Protein AF-A0A368SV64-F1 (afdb_monomer_lite)

InterPro domains:
  IPR000010 Cystatin domain [PF16845] (141-220)
  IPR027214 Cystatin [PTHR47116] (12-221)
  IPR046350 Cystatin superfamily [SSF54403] (136-222)

Secondary structure (DSSP, 8-state):
----------------------------PPPPPPP-PPPPPPPPPP--PPPPPPPPPP-PPPPPPPPPPP-PPPPPPPPPPP-PPPPPPPPPPP-PPPPPPPPPPPPPPPPPPPPPPP-PPPPPPPPPPPPPPP-S-EE-S-TT-HHHHHHHHHHHHHHHHHHT-TT-EEEEEEEEEEEEETTEEEEEEEEEEESSSSSEEEEEEEE-TTSS-EEEEEEEE--

pLDDT: mean 75.55, std 19.74, range [29.84, 98.38]

Structure (mmCIF, N/CA/C/O backbone):
data_AF-A0A368SV64-F1
#
_entry.id   AF-A0A368SV64-F1
#
loop_
_atom_site.group_PDB
_atom_site.id
_atom_site.type_symbol
_atom_site.label_atom_id
_atom_site.label_alt_id
_atom_site.label_comp_id
_atom_site.label_asym_id
_atom_site.label_entity_id
_atom_site.label_seq_id
_atom_site.pdbx_PDB_ins_code
_atom_site.Cartn_x
_atom_site.Cartn_y
_atom_site.Cartn_z
_atom_site.occupancy
_atom_site.B_iso_or_equiv
_atom_site.auth_seq_id
_atom_site.auth_comp_id
_atom_site.auth_asym_id
_atom_site.auth_atom_id
_atom_site.pdbx_PDB_model_num
ATOM 1 N N . MET A 1 1 ? -4.664 26.113 8.469 1.00 38.34 1 MET A N 1
ATOM 2 C CA . MET A 1 1 ? -3.963 25.141 9.339 1.00 38.34 1 MET A CA 1
ATOM 3 C C . MET A 1 1 ? -3.151 24.211 8.456 1.00 38.34 1 MET A C 1
ATOM 5 O O . MET A 1 1 ? -3.726 23.392 7.750 1.00 38.34 1 MET A O 1
ATOM 9 N N . ALA A 1 2 ? -1.835 24.414 8.408 1.00 34.41 2 ALA A N 1
ATOM 10 C CA . ALA A 1 2 ? -0.929 23.615 7.592 1.00 34.41 2 ALA A CA 1
ATOM 11 C C . ALA A 1 2 ? -0.715 22.245 8.254 1.00 34.41 2 ALA A C 1
ATOM 13 O O . ALA A 1 2 ? -0.318 22.171 9.416 1.00 34.41 2 ALA A O 1
ATOM 14 N N . ARG A 1 3 ? -1.016 21.159 7.536 1.00 35.34 3 ARG A N 1
ATOM 15 C CA . ARG A 1 3 ? -0.756 19.791 8.001 1.00 35.34 3 ARG A CA 1
ATOM 16 C C . ARG A 1 3 ? 0.704 19.474 7.699 1.00 35.34 3 ARG A C 1
ATOM 18 O O . ARG A 1 3 ? 1.070 19.313 6.537 1.00 35.34 3 ARG A O 1
ATOM 25 N N . ALA A 1 4 ? 1.527 19.416 8.742 1.00 30.09 4 ALA A N 1
ATOM 26 C CA . ALA A 1 4 ? 2.903 18.954 8.648 1.00 30.09 4 ALA A CA 1
ATOM 27 C C . ALA A 1 4 ? 2.910 17.521 8.090 1.00 30.09 4 ALA A C 1
ATOM 29 O O . ALA A 1 4 ? 2.432 16.587 8.732 1.00 30.09 4 ALA A O 1
ATOM 30 N N . SER A 1 5 ? 3.399 17.366 6.861 1.00 36.56 5 SER A N 1
ATOM 31 C CA . SER A 1 5 ? 3.684 16.060 6.273 1.00 36.56 5 SER A CA 1
ATOM 32 C C . SER A 1 5 ? 5.071 15.654 6.747 1.00 36.56 5 SER A C 1
ATOM 34 O O . SER A 1 5 ? 6.071 16.203 6.294 1.00 36.56 5 SER A O 1
ATOM 36 N N . VAL A 1 6 ? 5.126 14.740 7.712 1.00 31.77 6 VAL A N 1
ATOM 37 C CA . VAL A 1 6 ? 6.385 14.159 8.178 1.00 31.77 6 VAL A CA 1
ATOM 38 C C . VAL A 1 6 ? 6.841 13.148 7.127 1.00 31.77 6 VAL A C 1
ATOM 40 O O . VAL A 1 6 ? 6.258 12.076 6.985 1.00 31.77 6 VAL A O 1
ATOM 43 N N . LEU A 1 7 ? 7.867 13.519 6.363 1.00 31.05 7 LEU A N 1
ATOM 44 C CA . LEU A 1 7 ? 8.628 12.619 5.499 1.00 31.05 7 LEU A CA 1
ATOM 45 C C . LEU A 1 7 ? 9.509 11.742 6.397 1.00 31.05 7 LEU A C 1
ATOM 47 O O . LEU A 1 7 ? 10.593 12.147 6.809 1.00 31.05 7 LEU A O 1
ATOM 51 N N . VAL A 1 8 ? 9.024 10.550 6.747 1.00 34.47 8 VAL A N 1
ATOM 52 C CA . VAL A 1 8 ? 9.855 9.521 7.384 1.00 34.47 8 VAL A CA 1
ATOM 53 C C . VAL A 1 8 ? 10.514 8.717 6.270 1.00 34.47 8 VAL A C 1
ATOM 55 O O . VAL A 1 8 ? 9.905 7.816 5.702 1.00 34.47 8 VAL A O 1
ATOM 58 N N . VAL A 1 9 ? 11.754 9.068 5.936 1.00 34.50 9 VAL A N 1
ATOM 59 C CA . VAL A 1 9 ? 12.616 8.262 5.066 1.00 34.50 9 VAL A CA 1
ATOM 60 C C . VAL A 1 9 ? 13.441 7.364 5.984 1.00 34.50 9 VAL A C 1
ATOM 62 O O . VAL A 1 9 ? 14.314 7.853 6.696 1.00 34.50 9 VAL A O 1
ATOM 65 N N . LEU A 1 10 ? 13.140 6.065 6.022 1.00 29.84 10 LEU A N 1
ATOM 66 C CA . LEU A 1 10 ? 13.923 5.086 6.780 1.00 29.84 10 LEU A CA 1
ATOM 67 C C . LEU A 1 10 ? 14.446 4.017 5.811 1.00 29.84 10 LEU A C 1
ATOM 69 O O . LEU A 1 10 ? 13.617 3.400 5.144 1.00 29.84 10 LEU A O 1
ATOM 73 N N . PRO A 1 11 ? 15.768 3.774 5.715 1.00 37.09 11 PRO A N 1
ATOM 74 C CA . PRO A 1 11 ? 16.313 2.767 4.817 1.00 37.09 11 PRO A CA 1
ATOM 75 C C . PRO A 1 11 ? 16.105 1.377 5.427 1.00 37.09 11 PRO A C 1
ATOM 77 O O . PRO A 1 11 ? 16.535 1.116 6.549 1.00 37.09 11 PRO A O 1
ATOM 80 N N . LEU A 1 12 ? 15.453 0.472 4.697 1.00 37.59 12 LEU A N 1
ATOM 81 C CA . LEU A 1 12 ? 15.351 -0.938 5.068 1.00 37.59 12 LEU A CA 1
ATOM 82 C C . LEU A 1 12 ? 15.987 -1.773 3.963 1.00 37.59 12 LEU A C 1
ATOM 84 O O . LEU A 1 12 ? 15.450 -1.923 2.869 1.00 37.59 12 LEU A O 1
ATOM 88 N N . VAL A 1 13 ? 17.166 -2.283 4.290 1.00 43.47 13 VAL A N 1
ATOM 89 C CA . VAL A 1 13 ? 17.929 -3.248 3.511 1.00 43.47 13 VAL A CA 1
ATOM 90 C C . VAL A 1 13 ? 17.327 -4.624 3.787 1.00 43.47 13 VAL A C 1
ATOM 92 O O . VAL A 1 13 ? 17.355 -5.063 4.935 1.00 43.47 13 VAL A O 1
ATOM 95 N N . LEU A 1 14 ? 16.803 -5.315 2.770 1.00 32.97 14 LEU A N 1
ATOM 96 C CA . LEU A 1 14 ? 16.753 -6.779 2.797 1.00 32.97 14 LEU A CA 1
ATOM 97 C C . LEU A 1 14 ? 16.699 -7.360 1.381 1.00 32.97 14 LEU A C 1
ATOM 99 O O . LEU A 1 14 ? 15.717 -7.218 0.657 1.00 32.97 14 LEU A O 1
ATOM 103 N N . ALA A 1 15 ? 17.796 -8.012 1.010 1.00 43.34 15 ALA A N 1
ATOM 104 C CA . ALA A 1 15 ? 17.928 -8.836 -0.175 1.00 43.34 15 ALA A CA 1
ATOM 105 C C . ALA A 1 15 ? 17.483 -10.266 0.147 1.00 43.34 15 ALA A C 1
ATOM 107 O O . ALA A 1 15 ? 18.012 -10.854 1.088 1.00 43.34 15 ALA A O 1
ATOM 108 N N . THR A 1 16 ? 16.599 -10.857 -0.659 1.00 40.06 16 THR A N 1
ATOM 109 C CA . THR A 1 16 ? 16.668 -12.291 -0.996 1.00 40.06 16 THR A CA 1
ATOM 110 C C . THR A 1 16 ? 15.910 -12.554 -2.301 1.00 40.06 16 THR A C 1
ATOM 112 O O . THR A 1 16 ? 14.715 -12.291 -2.399 1.00 40.06 16 THR A O 1
ATOM 115 N N . LEU A 1 17 ? 16.637 -13.045 -3.311 1.00 44.84 17 LEU A N 1
ATOM 116 C CA . LEU A 1 17 ? 16.104 -13.625 -4.545 1.00 44.84 17 LEU A CA 1
ATOM 117 C C . LEU A 1 17 ? 15.272 -14.875 -4.232 1.00 44.84 17 LEU A C 1
ATOM 119 O O . LEU A 1 17 ? 15.743 -15.717 -3.476 1.00 44.84 17 LEU A O 1
ATOM 123 N N . LEU A 1 18 ? 14.166 -15.074 -4.954 1.00 37.31 18 LEU A N 1
ATOM 124 C CA . LEU A 1 18 ? 13.775 -16.395 -5.459 1.00 37.31 18 LEU A CA 1
ATOM 125 C C . LEU A 1 18 ? 13.022 -16.237 -6.784 1.00 37.31 18 LEU A C 1
ATOM 127 O O . LEU A 1 18 ? 11.936 -15.667 -6.851 1.00 37.31 18 LEU A O 1
ATOM 131 N N . ALA A 1 19 ? 13.651 -16.739 -7.844 1.00 41.62 19 ALA A N 1
ATOM 132 C CA . ALA A 1 19 ? 13.041 -16.959 -9.140 1.00 41.62 19 ALA A CA 1
ATOM 133 C C . ALA A 1 19 ? 12.253 -18.273 -9.105 1.00 41.62 19 ALA A C 1
ATOM 135 O O . ALA A 1 19 ? 12.776 -19.304 -8.680 1.00 41.62 19 ALA A O 1
ATOM 136 N N . THR A 1 20 ? 11.025 -18.276 -9.616 1.00 40.62 20 THR A N 1
ATOM 137 C CA . THR A 1 20 ? 10.424 -19.496 -10.166 1.00 40.62 20 THR A CA 1
ATOM 138 C C . THR A 1 20 ? 9.541 -19.100 -11.338 1.00 40.62 20 THR A C 1
ATOM 140 O O . THR A 1 20 ? 8.453 -18.555 -11.173 1.00 40.62 20 THR A O 1
ATOM 143 N N . ALA A 1 21 ? 10.071 -19.317 -12.539 1.00 47.00 21 ALA A N 1
ATOM 144 C CA . ALA A 1 21 ? 9.310 -19.266 -13.771 1.00 47.00 21 ALA A CA 1
ATOM 145 C C . ALA A 1 21 ? 8.341 -20.452 -13.791 1.00 47.00 21 ALA A C 1
ATOM 147 O O . ALA A 1 21 ? 8.774 -21.585 -13.611 1.00 47.00 21 ALA A O 1
ATOM 148 N N . ASN A 1 22 ? 7.060 -20.199 -14.047 1.00 47.44 22 ASN A N 1
ATOM 149 C CA . ASN A 1 22 ? 6.131 -21.222 -14.511 1.00 47.44 22 ASN A CA 1
ATOM 150 C C . ASN A 1 22 ? 5.323 -20.621 -15.659 1.00 47.44 22 ASN A C 1
ATOM 152 O O . ASN A 1 22 ? 4.400 -19.838 -15.456 1.00 47.44 22 ASN A O 1
ATOM 156 N N . ALA A 1 23 ? 5.741 -20.957 -16.874 1.00 48.25 23 ALA A N 1
ATOM 157 C CA . ALA A 1 23 ? 4.945 -20.793 -18.074 1.00 48.25 23 ALA A CA 1
ATOM 158 C C . ALA A 1 23 ? 4.035 -22.015 -18.193 1.00 48.25 23 ALA A C 1
ATOM 160 O O . ALA A 1 23 ? 4.558 -23.122 -18.277 1.00 48.25 23 ALA A O 1
ATOM 161 N N . GLN A 1 24 ? 2.718 -21.818 -18.241 1.00 39.38 24 GLN A N 1
ATOM 162 C CA . GLN A 1 24 ? 1.791 -22.776 -18.849 1.00 39.38 24 GLN A CA 1
ATOM 163 C C . GLN A 1 24 ? 0.669 -22.003 -19.547 1.00 39.38 24 GLN A C 1
ATOM 165 O O . GLN A 1 24 ? -0.367 -21.684 -18.970 1.00 39.38 24 GLN A O 1
ATOM 170 N N . ASP A 1 25 ? 0.937 -21.682 -20.810 1.00 42.56 25 ASP A N 1
ATOM 171 C CA . ASP A 1 25 ? -0.078 -21.582 -21.852 1.00 42.56 25 ASP A CA 1
ATOM 172 C C . ASP A 1 25 ? -0.581 -23.002 -22.120 1.00 42.56 25 ASP A C 1
ATOM 174 O O . ASP A 1 25 ? 0.241 -23.837 -22.472 1.00 42.56 25 ASP A O 1
ATOM 178 N N . TYR A 1 26 ? -1.869 -23.280 -21.895 1.00 40.34 26 TYR A N 1
ATOM 179 C CA . TYR A 1 26 ? -2.640 -24.246 -22.686 1.00 40.34 26 TYR A CA 1
ATOM 180 C C . TYR A 1 26 ? -4.129 -23.901 -22.593 1.00 40.34 26 TYR A C 1
ATOM 182 O O . TYR A 1 26 ? -4.826 -24.200 -21.624 1.00 40.34 26 TYR A O 1
ATOM 190 N N . THR A 1 27 ? -4.601 -23.264 -23.658 1.00 49.59 27 THR A N 1
ATOM 191 C CA . THR A 1 27 ? -6.002 -23.218 -24.079 1.00 49.59 27 THR A CA 1
ATOM 192 C C . THR A 1 27 ? -6.414 -24.596 -24.602 1.00 49.59 27 THR A C 1
ATOM 194 O O . THR A 1 27 ? -5.778 -25.089 -25.529 1.00 49.59 27 THR A O 1
ATOM 197 N N . ALA A 1 28 ? -7.501 -25.193 -24.099 1.00 38.03 28 ALA A N 1
ATOM 198 C CA . ALA A 1 28 ? -8.281 -26.175 -24.864 1.00 38.03 28 ALA A CA 1
ATOM 199 C C . ALA A 1 28 ? -9.705 -26.347 -24.308 1.00 38.03 28 ALA A C 1
ATOM 201 O O . ALA A 1 28 ? -9.928 -26.415 -23.102 1.00 38.03 28 ALA A O 1
ATOM 202 N N . ALA A 1 29 ? -10.656 -26.398 -25.238 1.00 42.81 29 ALA A N 1
ATOM 203 C CA . ALA A 1 29 ? -12.097 -26.441 -25.047 1.00 42.81 29 ALA A CA 1
ATOM 204 C C . ALA A 1 29 ? -12.610 -27.699 -24.319 1.00 42.81 29 ALA A C 1
ATOM 206 O O . ALA A 1 29 ? -12.075 -28.796 -24.471 1.00 42.81 29 ALA A O 1
ATOM 207 N N . ALA A 1 30 ? -13.710 -27.531 -23.583 1.00 43.53 30 ALA A N 1
ATOM 208 C CA . ALA A 1 30 ? -14.459 -28.608 -22.946 1.00 43.53 30 ALA A CA 1
ATOM 209 C C . ALA A 1 30 ? -15.156 -29.519 -23.984 1.00 43.53 30 ALA A C 1
ATOM 211 O O . ALA A 1 30 ? -15.875 -28.998 -24.842 1.00 43.53 30 ALA A O 1
ATOM 212 N N . PRO A 1 31 ? -15.027 -30.857 -23.900 1.00 50.25 31 PRO A N 1
ATOM 213 C CA . PRO A 1 31 ? -15.914 -31.775 -24.602 1.00 50.25 31 PRO A CA 1
ATOM 214 C C . PRO A 1 31 ? -17.178 -32.067 -23.774 1.00 50.25 31 PRO A C 1
ATOM 216 O O . PRO A 1 31 ? -17.136 -32.194 -22.550 1.00 50.25 31 PRO A O 1
ATOM 219 N N . SER A 1 32 ? -18.316 -32.164 -24.462 1.00 54.25 32 SER A N 1
ATOM 220 C CA . SER A 1 32 ? -19.627 -32.534 -23.914 1.00 54.25 32 SER A CA 1
ATOM 221 C C . SER A 1 32 ? -19.625 -33.924 -23.244 1.00 54.25 32 SER A C 1
ATOM 223 O O . SER A 1 32 ? -18.880 -34.801 -23.686 1.00 54.25 32 SER A O 1
ATOM 225 N N . PRO A 1 33 ? -20.471 -34.177 -22.225 1.00 57.66 33 PRO A N 1
ATOM 226 C CA . PRO A 1 33 ? -20.559 -35.492 -21.590 1.00 57.66 33 PRO A CA 1
ATOM 227 C C . PRO A 1 33 ? -21.263 -36.530 -22.490 1.00 57.66 33 PRO A C 1
ATOM 229 O O . PRO A 1 33 ? -22.325 -36.266 -23.053 1.00 57.66 33 PRO A O 1
ATOM 232 N N . LEU A 1 34 ? -20.651 -37.714 -22.609 1.00 58.03 34 LEU A N 1
ATOM 233 C CA . LEU A 1 34 ? -21.207 -38.937 -23.214 1.00 58.03 34 LEU A CA 1
ATOM 234 C C . LEU A 1 34 ? -22.249 -39.596 -22.277 1.00 58.03 34 LEU A C 1
ATOM 236 O O . LEU A 1 34 ? -22.149 -39.419 -21.062 1.00 58.03 34 LEU A O 1
ATOM 240 N N . PRO A 1 35 ? -23.229 -40.356 -22.809 1.00 55.44 35 PRO A N 1
ATOM 241 C CA . PRO A 1 35 ? -24.330 -40.918 -22.025 1.00 55.44 35 PRO A CA 1
ATOM 242 C C . PRO A 1 35 ? -23.910 -42.100 -21.133 1.00 55.44 35 PRO A C 1
ATOM 244 O O . PRO A 1 35 ? -22.982 -42.842 -21.460 1.00 55.44 35 PRO A O 1
ATOM 247 N N . ASP A 1 36 ? -24.638 -42.250 -20.020 1.00 56.12 36 ASP A N 1
ATOM 248 C CA . ASP A 1 36 ? -24.478 -43.234 -18.944 1.00 56.12 36 ASP A CA 1
ATOM 249 C C . ASP A 1 36 ? -24.153 -44.661 -19.413 1.00 56.12 36 ASP A C 1
ATOM 251 O O . ASP A 1 36 ? -24.922 -45.308 -20.127 1.00 56.12 36 ASP A O 1
ATOM 255 N N . SER A 1 37 ? -23.025 -45.174 -18.919 1.00 55.91 37 SER A N 1
ATOM 256 C CA . SER A 1 37 ? -22.652 -46.586 -18.999 1.00 55.91 37 SER A CA 1
ATOM 257 C C . SER A 1 37 ? -23.157 -47.300 -17.735 1.00 55.91 37 SER A C 1
ATOM 259 O O . SER A 1 37 ? -22.906 -46.803 -16.633 1.00 55.91 37 SER A O 1
ATOM 261 N N . PRO A 1 38 ? -23.866 -48.441 -17.830 1.00 65.69 38 PRO A N 1
ATOM 262 C CA . PRO A 1 38 ? -24.404 -49.124 -16.656 1.00 65.69 38 PRO A CA 1
ATOM 263 C C . PRO A 1 38 ? -23.286 -49.656 -15.747 1.00 65.69 38 PRO A C 1
ATOM 265 O O . PRO A 1 38 ? -22.281 -50.195 -16.215 1.00 65.69 38 PRO A O 1
ATOM 268 N N . SER A 1 39 ? -23.471 -49.508 -14.432 1.00 59.88 39 SER A N 1
ATOM 269 C CA . SER A 1 39 ? -22.498 -49.932 -13.421 1.00 59.88 39 SER A CA 1
ATOM 270 C C . SER A 1 39 ? -22.232 -51.446 -13.468 1.00 59.88 39 SER A C 1
ATOM 272 O O . SER A 1 39 ? -23.179 -52.225 -13.617 1.00 59.88 39 SER A O 1
ATOM 274 N N . PRO A 1 40 ? -20.972 -51.891 -13.304 1.00 67.06 40 PRO A N 1
ATOM 275 C CA . PRO A 1 40 ? -20.650 -53.313 -13.233 1.00 67.06 40 PRO A CA 1
ATOM 276 C C . PRO A 1 40 ? -21.217 -53.953 -11.950 1.00 67.06 40 PRO A C 1
ATOM 278 O O . PRO A 1 40 ? -21.383 -53.262 -10.940 1.00 67.06 40 PRO A O 1
ATOM 281 N N . PRO A 1 41 ? -21.505 -55.268 -11.960 1.00 71.19 41 PRO A N 1
ATOM 282 C CA . PRO A 1 41 ? -21.988 -55.970 -10.776 1.00 71.19 41 PRO A CA 1
ATOM 283 C C . PRO A 1 41 ? -20.930 -55.981 -9.657 1.00 71.19 41 PRO A C 1
ATOM 285 O O . PRO A 1 41 ? -19.728 -55.951 -9.943 1.00 71.19 41 PRO A O 1
ATOM 288 N N . PRO A 1 42 ? -21.353 -56.041 -8.380 1.00 68.12 42 PRO A N 1
ATOM 289 C CA . PRO A 1 42 ? -20.428 -56.074 -7.256 1.00 68.12 42 PRO A CA 1
ATOM 290 C C . PRO A 1 42 ? -19.584 -57.362 -7.264 1.00 68.12 42 PRO A C 1
ATOM 292 O O . PRO A 1 42 ? -20.075 -58.421 -7.669 1.00 68.12 42 PRO A O 1
ATOM 295 N N . PRO A 1 43 ? -18.320 -57.295 -6.807 1.00 64.62 43 PRO A N 1
ATOM 296 C CA . PRO A 1 43 ? -17.456 -58.465 -6.720 1.00 64.62 43 PRO A CA 1
ATOM 297 C C . PRO A 1 43 ? -17.967 -59.470 -5.669 1.00 64.62 43 PRO A C 1
ATOM 299 O O . PRO A 1 43 ? -18.646 -59.076 -4.716 1.00 64.62 43 PRO A O 1
ATOM 302 N N . PRO A 1 44 ? -17.634 -60.768 -5.810 1.00 68.31 44 PRO A N 1
ATOM 303 C CA . PRO A 1 44 ? -18.021 -61.788 -4.840 1.00 68.31 44 PRO A CA 1
ATOM 304 C C . PRO A 1 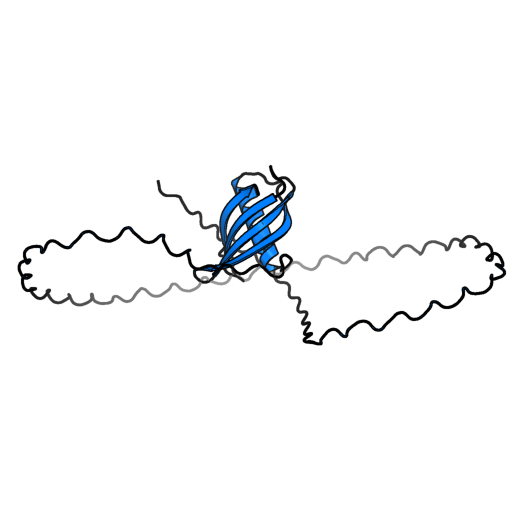44 ? -17.361 -61.543 -3.468 1.00 68.31 44 PRO A C 1
ATOM 306 O O . PRO A 1 44 ? -16.259 -60.982 -3.411 1.00 68.31 44 PRO A O 1
ATOM 309 N N . PRO A 1 45 ? -18.002 -61.973 -2.362 1.00 62.41 45 PRO A N 1
ATOM 310 C CA . PRO A 1 45 ? -17.471 -61.787 -1.017 1.00 62.41 45 PRO A CA 1
ATOM 311 C C . PRO A 1 45 ? -16.125 -62.502 -0.863 1.00 62.41 45 PRO A C 1
ATOM 313 O O . PRO A 1 45 ? -16.003 -63.694 -1.142 1.00 62.41 45 PRO A O 1
ATOM 316 N N . GLN A 1 46 ? -15.111 -61.749 -0.439 1.00 53.56 46 GLN A N 1
ATOM 317 C CA . GLN A 1 46 ? -13.782 -62.271 -0.134 1.00 53.56 46 GLN A CA 1
ATOM 318 C C . GLN A 1 46 ? -13.807 -62.934 1.248 1.00 53.56 46 GLN A C 1
ATOM 320 O O . GLN A 1 46 ? -14.320 -62.356 2.207 1.00 53.56 46 GLN A O 1
ATOM 325 N N . ASP A 1 47 ? -13.245 -64.136 1.342 1.00 53.78 47 ASP A N 1
ATOM 326 C CA . ASP A 1 47 ? -13.026 -64.849 2.599 1.00 53.78 47 ASP A CA 1
ATOM 327 C C . ASP A 1 47 ? -11.893 -64.141 3.366 1.00 53.78 47 ASP A C 1
ATOM 329 O O . ASP A 1 47 ? -10.714 -64.219 3.007 1.00 53.78 47 ASP A O 1
ATOM 333 N N . TYR A 1 48 ? -12.262 -63.325 4.356 1.00 49.09 48 TYR A N 1
ATOM 334 C CA . TYR A 1 48 ? -11.315 -62.538 5.140 1.00 49.09 48 TYR A CA 1
ATOM 335 C C . TYR A 1 48 ? -10.576 -63.438 6.134 1.00 49.09 48 TYR A C 1
ATOM 337 O O . TYR A 1 48 ? -11.068 -63.723 7.225 1.00 49.09 48 TYR A O 1
ATOM 345 N N . SER A 1 49 ? -9.341 -63.814 5.800 1.00 50.19 49 SER A N 1
ATOM 346 C CA . SER A 1 49 ? -8.384 -64.275 6.809 1.00 50.19 49 SER A CA 1
ATOM 347 C C . SER A 1 49 ? -7.948 -63.088 7.686 1.00 50.19 49 SER A C 1
ATOM 349 O O . SER A 1 49 ? -7.620 -62.027 7.142 1.00 50.19 49 SER A O 1
ATOM 351 N N . PRO A 1 50 ? -7.928 -63.218 9.026 1.00 61.66 50 PRO A N 1
ATOM 352 C CA . PRO A 1 50 ? -7.461 -62.148 9.901 1.00 61.66 50 PRO A CA 1
ATOM 353 C C . PRO A 1 50 ? -5.963 -61.879 9.669 1.00 61.66 50 PRO A C 1
ATOM 355 O O . PRO A 1 50 ? -5.199 -62.822 9.440 1.00 61.66 50 PRO A O 1
ATOM 358 N N . PRO A 1 51 ? -5.512 -60.612 9.729 1.00 60.44 51 PRO A N 1
ATOM 359 C CA . PRO A 1 51 ? -4.100 -60.292 9.574 1.00 60.44 51 PRO A CA 1
ATOM 360 C C . PRO A 1 51 ? -3.279 -60.871 10.739 1.00 60.44 51 PRO A C 1
ATOM 362 O O . PRO A 1 51 ? -3.789 -60.971 11.860 1.00 60.44 51 PRO A O 1
ATOM 365 N N . PRO A 1 52 ? -2.000 -61.225 10.514 1.00 58.47 52 PRO A N 1
ATOM 366 C CA . PRO A 1 52 ? -1.122 -61.654 11.591 1.00 58.47 52 PRO A CA 1
ATOM 367 C C . PRO A 1 52 ? -0.963 -60.526 12.616 1.00 58.47 52 PRO A C 1
ATOM 369 O O . PRO A 1 52 ? -0.701 -59.373 12.270 1.00 58.47 52 PRO A O 1
ATOM 372 N N . THR A 1 53 ? -1.130 -60.873 13.888 1.00 57.94 53 THR A N 1
ATOM 373 C CA . THR A 1 53 ? -1.003 -59.969 15.030 1.00 57.94 53 THR A CA 1
ATOM 374 C C . THR A 1 53 ? 0.377 -59.309 15.025 1.00 57.94 53 THR A C 1
ATOM 376 O O . THR A 1 53 ? 1.399 -59.995 15.052 1.00 57.94 53 THR A O 1
ATOM 379 N N . SER A 1 54 ? 0.418 -57.975 14.985 1.00 55.94 54 SER A N 1
ATOM 380 C CA . SER A 1 54 ? 1.658 -57.199 15.028 1.00 55.94 54 SER A CA 1
ATOM 381 C C . SER A 1 54 ? 2.435 -57.505 16.310 1.00 55.94 54 SER A C 1
ATOM 383 O O . SER A 1 54 ? 1.945 -57.263 17.413 1.00 55.94 54 SER A O 1
ATOM 385 N N . GLN A 1 55 ? 3.649 -58.041 16.177 1.00 59.16 55 GLN A N 1
ATOM 386 C CA . GLN A 1 55 ? 4.577 -58.142 17.301 1.00 59.16 55 GLN A CA 1
ATOM 387 C C . GLN A 1 55 ? 4.986 -56.729 17.759 1.00 59.16 55 GLN A C 1
ATOM 389 O O . GLN A 1 55 ? 5.139 -55.840 16.914 1.00 59.16 55 GLN A O 1
ATOM 394 N N . PRO A 1 56 ? 5.165 -56.489 19.071 1.00 60.91 56 PRO A N 1
ATOM 395 C CA . PRO A 1 56 ? 5.648 -55.203 19.559 1.00 60.91 56 PRO A CA 1
ATOM 396 C C . PRO A 1 56 ? 7.069 -54.935 19.032 1.00 60.91 56 PRO A C 1
ATOM 398 O O . PRO A 1 56 ? 7.860 -55.875 18.907 1.00 60.91 56 PRO A O 1
ATOM 401 N N . PRO A 1 57 ? 7.422 -53.675 18.723 1.00 62.50 57 PRO A N 1
ATOM 402 C CA . PRO A 1 57 ? 8.758 -53.347 18.248 1.00 62.50 57 PRO A CA 1
ATOM 403 C C . PRO A 1 57 ? 9.791 -53.675 19.329 1.00 62.50 57 PRO A C 1
ATOM 405 O O . PR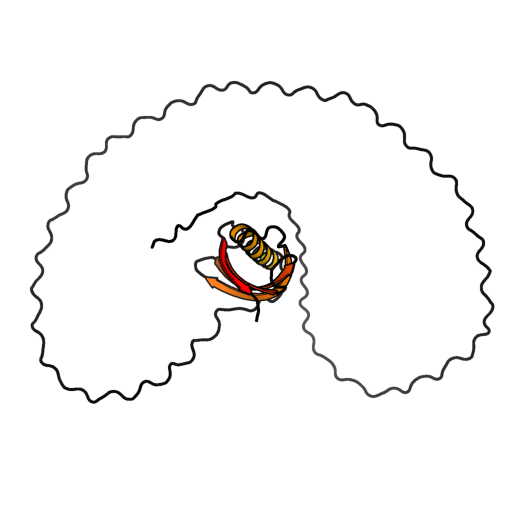O A 1 57 ? 9.660 -53.268 20.484 1.00 62.50 57 PRO A O 1
ATOM 408 N N . VAL A 1 58 ? 10.839 -54.398 18.941 1.00 64.69 58 VAL A N 1
ATOM 409 C CA . VAL A 1 58 ? 12.028 -54.576 19.775 1.00 64.69 58 VAL A CA 1
ATOM 410 C C . VAL A 1 58 ? 12.663 -53.207 20.027 1.00 64.69 58 VAL A C 1
ATOM 412 O O . VAL A 1 58 ? 12.995 -52.480 19.089 1.00 64.69 58 VAL A O 1
ATOM 415 N N . SER A 1 59 ? 12.802 -52.824 21.299 1.00 66.00 59 SER A N 1
ATOM 416 C CA . SER A 1 59 ? 13.469 -51.579 21.684 1.00 66.00 59 SER A CA 1
ATOM 417 C C . SER A 1 59 ? 14.914 -51.601 21.196 1.00 66.00 59 SER A C 1
ATOM 419 O O . SER A 1 59 ? 15.746 -52.347 21.709 1.00 66.00 59 SER A O 1
ATOM 421 N N . SER A 1 60 ? 15.213 -50.778 20.195 1.00 70.31 60 SER A N 1
ATOM 422 C CA . SER A 1 60 ? 16.592 -50.510 19.798 1.00 70.31 60 SER A CA 1
ATOM 423 C C . SER A 1 60 ? 17.277 -49.694 20.903 1.00 70.31 60 SER A C 1
ATOM 425 O O . SER A 1 60 ? 16.635 -48.803 21.469 1.00 70.31 60 SER A O 1
ATOM 427 N N . PRO A 1 61 ? 18.548 -49.973 21.240 1.00 79.38 61 PRO A N 1
ATOM 428 C CA . PRO A 1 61 ? 19.284 -49.148 22.188 1.00 79.38 61 PRO A CA 1
ATOM 429 C C . PRO A 1 61 ? 19.430 -47.714 21.645 1.00 79.38 61 PRO A C 1
ATOM 431 O O . PRO A 1 61 ? 19.499 -47.528 20.425 1.00 79.38 61 PRO A O 1
ATOM 434 N N . PRO A 1 62 ? 19.474 -46.694 22.520 1.00 78.50 62 PRO A N 1
ATOM 435 C CA . PRO A 1 62 ? 19.684 -45.318 22.089 1.00 78.50 62 PRO A CA 1
ATOM 436 C C . PRO A 1 62 ? 21.055 -45.168 21.405 1.00 78.50 62 PRO A C 1
ATOM 438 O O . PRO A 1 62 ? 22.006 -45.861 21.783 1.00 78.50 62 PRO A O 1
ATOM 441 N N . PRO A 1 63 ? 21.182 -44.272 20.410 1.00 79.12 63 PRO A N 1
ATOM 442 C CA . PRO A 1 63 ? 22.466 -43.998 19.779 1.00 79.12 63 PRO A CA 1
ATOM 443 C C . PRO A 1 63 ? 23.472 -43.442 20.804 1.00 79.12 63 PRO A C 1
ATOM 445 O O . PRO A 1 63 ? 23.065 -42.806 21.781 1.00 79.12 63 PRO A O 1
ATOM 448 N N . PRO A 1 64 ? 24.783 -43.657 20.592 1.00 80.88 64 PRO A N 1
ATOM 449 C CA . PRO A 1 64 ? 25.808 -43.077 21.449 1.00 80.88 64 PRO A CA 1
ATOM 450 C C . PRO A 1 64 ? 25.734 -41.546 21.425 1.00 80.88 64 PRO A C 1
ATOM 452 O O . PRO A 1 64 ? 25.456 -40.940 20.387 1.00 80.88 64 PRO A O 1
ATOM 455 N N . SER A 1 65 ? 26.004 -40.921 22.572 1.00 82.56 65 SER A N 1
ATOM 456 C CA . SER A 1 65 ? 26.083 -39.464 22.679 1.00 82.56 65 SER A CA 1
ATOM 457 C C . SER A 1 65 ? 27.165 -38.906 21.743 1.00 82.56 65 SER A C 1
ATOM 459 O O . SER A 1 65 ? 28.242 -39.504 21.646 1.00 82.56 65 SER A O 1
ATOM 461 N N . PRO A 1 66 ? 26.924 -37.762 21.076 1.00 80.19 66 PRO A N 1
ATOM 462 C CA . PRO A 1 66 ? 27.949 -37.113 20.268 1.00 80.19 66 PRO A CA 1
ATOM 463 C C . PRO A 1 66 ? 29.141 -36.681 21.141 1.00 80.19 66 PRO A C 1
ATOM 465 O O . PRO A 1 66 ? 28.956 -36.393 22.330 1.00 80.19 66 PRO A O 1
ATOM 468 N N . PRO A 1 67 ? 30.362 -36.622 20.576 1.00 79.88 67 PRO A N 1
ATOM 469 C CA . PRO A 1 67 ? 31.522 -36.114 21.297 1.00 79.88 67 PRO A CA 1
ATOM 470 C C . PRO A 1 67 ? 31.307 -34.645 21.703 1.00 79.88 67 PRO A C 1
ATOM 472 O O . PRO A 1 67 ? 30.577 -33.918 21.020 1.00 79.88 67 PRO A O 1
ATOM 475 N N . PRO A 1 68 ? 31.931 -34.185 22.804 1.00 80.56 68 PRO A N 1
ATOM 476 C CA . PRO A 1 68 ? 31.881 -32.778 23.176 1.00 80.56 68 PRO A CA 1
ATOM 477 C C . PRO A 1 68 ? 32.486 -31.918 22.055 1.00 80.56 68 PRO A C 1
ATOM 479 O O . PRO A 1 68 ? 33.434 -32.360 21.399 1.00 80.56 68 PRO A O 1
ATOM 482 N N . PRO A 1 69 ? 3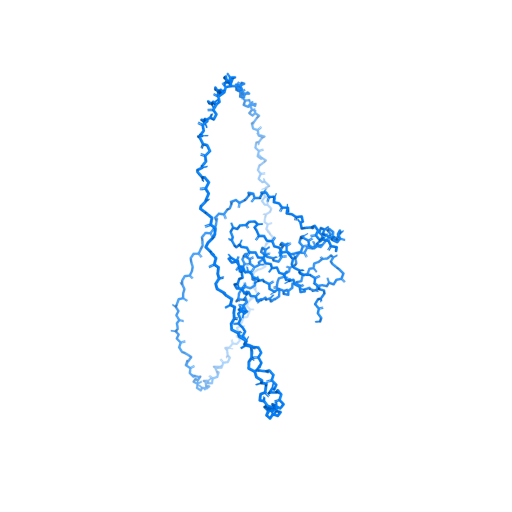1.965 -30.701 21.821 1.00 75.38 69 PRO A N 1
ATOM 483 C CA . PRO A 1 69 ? 32.535 -29.808 20.824 1.00 75.38 69 PRO A CA 1
ATOM 484 C C . PRO A 1 69 ? 33.997 -29.513 21.171 1.00 75.38 69 PRO A C 1
ATOM 486 O O . PRO A 1 69 ? 34.316 -29.165 22.311 1.00 75.38 69 PRO A O 1
ATOM 489 N N . GLU A 1 70 ? 34.885 -29.652 20.187 1.00 78.56 70 GLU A N 1
ATOM 490 C CA . GLU A 1 70 ? 36.268 -29.206 20.316 1.00 78.56 70 GLU A CA 1
ATOM 491 C C . GLU A 1 70 ? 36.281 -27.709 20.636 1.00 78.56 70 GLU A C 1
ATOM 493 O O . GLU A 1 70 ? 35.692 -26.890 19.926 1.00 78.56 70 GLU A O 1
ATOM 498 N N . SER A 1 71 ? 36.941 -27.345 21.735 1.00 77.38 71 SER A N 1
ATOM 499 C CA . SER A 1 71 ? 37.109 -25.951 22.126 1.00 77.38 71 SER A CA 1
ATOM 500 C C . SER A 1 71 ? 38.174 -25.313 21.239 1.00 77.38 71 SER A C 1
ATOM 502 O O . SER A 1 71 ? 39.357 -25.312 21.576 1.00 77.38 71 SER A O 1
ATOM 504 N N . TYR A 1 72 ? 37.758 -24.771 20.097 1.00 77.62 72 TYR A N 1
ATOM 505 C CA . TYR A 1 72 ? 38.637 -23.967 19.255 1.00 77.62 72 TYR A CA 1
ATOM 506 C C . TYR A 1 72 ? 39.044 -22.681 19.994 1.00 77.62 72 TYR A C 1
ATOM 508 O O . TYR A 1 72 ? 38.197 -22.049 20.635 1.00 77.62 72 TYR A O 1
ATOM 516 N N . PRO A 1 73 ? 40.322 -22.265 19.928 1.00 83.31 73 PRO A N 1
ATOM 517 C CA . PRO A 1 73 ? 40.725 -20.966 20.446 1.00 83.31 73 PRO A CA 1
ATOM 518 C C . PRO A 1 73 ? 39.999 -19.846 19.679 1.00 83.31 73 PRO A C 1
ATOM 520 O O . PRO A 1 73 ? 39.717 -20.004 18.486 1.00 83.31 73 PRO A O 1
ATOM 523 N N . PRO A 1 74 ? 39.699 -18.706 20.329 1.00 81.69 74 PRO A N 1
ATOM 524 C CA . PRO A 1 74 ? 39.127 -17.565 19.629 1.00 81.69 74 PRO A CA 1
ATOM 525 C C . PRO A 1 74 ? 40.089 -17.088 18.528 1.00 81.69 74 PRO A C 1
ATOM 527 O O . PRO A 1 74 ? 41.311 -17.145 18.714 1.00 81.69 74 PRO A O 1
ATOM 530 N N . PRO A 1 75 ? 39.570 -16.611 17.383 1.00 84.06 75 PRO A N 1
ATOM 531 C CA . PRO A 1 75 ? 40.413 -16.051 16.337 1.00 84.06 75 PRO A CA 1
ATOM 532 C C . PRO A 1 75 ? 41.192 -14.833 16.866 1.00 84.06 75 PRO A C 1
ATOM 534 O O . PRO A 1 75 ? 40.717 -14.145 17.776 1.00 84.06 75 PRO A O 1
ATOM 537 N N . PRO A 1 76 ? 42.376 -14.537 16.302 1.00 86.31 76 PRO A N 1
ATOM 538 C CA . PRO A 1 76 ? 43.129 -13.346 16.671 1.00 86.31 76 PRO A CA 1
ATOM 539 C C . PRO A 1 76 ? 42.315 -12.077 16.388 1.00 86.31 76 PRO A C 1
ATOM 541 O O . PRO A 1 76 ? 41.581 -11.999 15.399 1.00 86.31 76 PRO A O 1
ATOM 544 N N . SER A 1 77 ? 42.468 -11.068 17.247 1.00 87.62 77 SER A N 1
ATOM 545 C CA . SER A 1 77 ? 41.849 -9.755 17.047 1.00 87.62 77 SER A CA 1
ATOM 546 C C . SER A 1 77 ? 42.310 -9.122 15.725 1.00 87.62 77 SER A C 1
ATOM 548 O O . SER A 1 77 ? 43.490 -9.235 15.380 1.00 87.62 77 SER A O 1
ATOM 550 N N . PRO A 1 78 ? 41.422 -8.424 14.992 1.00 85.56 78 PRO A N 1
ATOM 551 C CA . PRO A 1 78 ? 41.816 -7.701 13.789 1.00 85.56 78 PRO A CA 1
ATOM 552 C C . PRO A 1 78 ? 42.814 -6.575 14.120 1.00 85.56 78 PRO A C 1
ATOM 554 O O . PRO A 1 78 ? 42.779 -6.030 15.230 1.00 85.56 78 PRO A O 1
ATOM 557 N N . PRO A 1 79 ? 43.693 -6.197 13.173 1.00 85.00 79 PRO A N 1
ATOM 558 C CA . PRO A 1 79 ? 44.595 -5.065 13.358 1.00 85.00 79 PRO A CA 1
ATOM 559 C C . PRO A 1 79 ? 43.805 -3.752 13.517 1.00 85.00 79 PRO A C 1
ATOM 561 O O . PRO A 1 79 ? 42.692 -3.637 12.993 1.00 85.00 79 PRO A O 1
ATOM 564 N N . PRO A 1 80 ? 44.363 -2.741 14.212 1.00 84.44 80 PRO A N 1
ATOM 565 C CA . PRO A 1 80 ? 43.730 -1.432 14.301 1.00 84.44 80 PRO A CA 1
ATOM 566 C C . PRO A 1 80 ? 43.596 -0.801 12.903 1.00 84.44 80 PRO A C 1
ATOM 568 O O . PRO A 1 80 ? 44.439 -1.049 12.034 1.00 84.44 80 PRO A O 1
ATOM 571 N N . PRO A 1 81 ? 42.560 0.024 12.666 1.00 80.62 81 PRO A N 1
ATOM 572 C CA . PRO A 1 81 ? 42.406 0.720 11.397 1.00 80.62 81 PRO A CA 1
ATOM 573 C C . PRO A 1 81 ? 43.619 1.617 11.129 1.00 80.62 81 PRO A C 1
ATOM 575 O O . PRO A 1 81 ? 44.124 2.289 12.030 1.00 80.62 81 PRO A O 1
ATOM 578 N N . ALA A 1 82 ? 44.075 1.637 9.877 1.00 80.44 82 ALA A N 1
ATOM 579 C CA . ALA A 1 82 ? 45.121 2.553 9.449 1.00 80.44 82 ALA A CA 1
ATOM 580 C C . ALA A 1 82 ? 44.627 4.003 9.588 1.00 80.44 82 ALA A C 1
ATOM 582 O O . ALA A 1 82 ? 43.570 4.363 9.066 1.00 80.44 82 ALA A O 1
ATOM 583 N N . SER A 1 83 ? 45.398 4.839 10.283 1.00 81.19 83 SER A N 1
ATOM 584 C CA . SER A 1 83 ? 45.150 6.279 10.345 1.00 81.19 83 SER A CA 1
ATOM 585 C C . SER A 1 83 ? 45.486 6.904 8.994 1.00 81.19 83 SER A C 1
ATOM 587 O O . SER A 1 83 ? 46.650 7.168 8.696 1.00 81.19 83 SER A O 1
ATOM 589 N N . TYR A 1 84 ? 44.472 7.125 8.162 1.00 80.25 84 TYR A N 1
ATOM 590 C CA . TYR A 1 84 ? 44.632 7.887 6.928 1.00 80.25 84 TYR A CA 1
ATOM 591 C C . TYR A 1 84 ? 44.700 9.391 7.239 1.00 80.25 84 TYR A C 1
ATOM 593 O O . TYR A 1 84 ? 43.947 9.870 8.092 1.00 80.25 84 TYR A O 1
ATOM 601 N N . PRO A 1 85 ? 45.574 10.156 6.561 1.00 85.19 85 PRO A N 1
ATOM 602 C CA . PRO A 1 85 ? 45.547 11.609 6.652 1.00 85.19 85 PRO A CA 1
ATOM 603 C C . PRO A 1 85 ? 44.218 12.157 6.098 1.00 85.19 85 PRO A C 1
ATOM 605 O O . PRO A 1 85 ? 43.634 11.548 5.194 1.00 85.19 85 PRO A O 1
ATOM 608 N N . PRO A 1 86 ? 43.728 13.302 6.607 1.00 82.50 86 PRO A N 1
ATOM 609 C CA . PRO A 1 86 ? 42.544 13.946 6.054 1.00 82.50 86 PRO A CA 1
ATOM 610 C C . PRO A 1 86 ? 42.782 14.348 4.587 1.00 82.50 86 PRO A C 1
ATOM 612 O O . PRO A 1 86 ? 43.912 14.689 4.220 1.00 82.50 86 PRO A O 1
ATOM 615 N N . PRO A 1 87 ? 41.739 14.327 3.737 1.00 85.12 87 PRO A N 1
ATOM 616 C CA . PRO A 1 87 ? 41.860 14.782 2.359 1.00 85.12 87 PRO A CA 1
ATOM 617 C C . PRO A 1 87 ? 42.221 16.278 2.303 1.00 85.12 87 PRO A C 1
ATOM 619 O O . PRO A 1 87 ? 41.878 17.030 3.221 1.00 85.12 87 PRO A O 1
ATOM 622 N N . PRO A 1 88 ? 42.889 16.734 1.228 1.00 86.56 88 PRO A N 1
ATOM 623 C CA . PRO A 1 88 ? 43.173 18.151 1.033 1.00 86.56 88 PRO A CA 1
ATOM 624 C C . PRO A 1 88 ? 41.878 18.966 0.910 1.00 86.56 88 PRO A C 1
ATOM 626 O O . PRO A 1 88 ? 40.874 18.491 0.374 1.00 86.56 88 PRO A O 1
ATOM 629 N N . SER A 1 89 ? 41.913 20.214 1.382 1.00 88.25 89 SER A N 1
ATOM 630 C CA . SER A 1 89 ? 40.800 21.157 1.239 1.00 88.25 89 SER A CA 1
ATOM 631 C C . SER A 1 89 ? 40.483 21.436 -0.239 1.00 88.25 89 SER A C 1
ATOM 633 O O . SER A 1 89 ? 41.410 21.528 -1.050 1.00 88.25 89 SER A O 1
ATOM 635 N N . PRO A 1 90 ? 39.201 21.618 -0.609 1.00 86.44 90 PRO A N 1
ATOM 636 C CA . PRO A 1 90 ? 38.830 21.990 -1.971 1.00 86.44 90 PRO A CA 1
ATOM 637 C C . PRO A 1 90 ? 39.343 23.398 -2.333 1.00 86.44 90 PRO A C 1
ATOM 639 O O . PRO A 1 90 ? 39.520 24.237 -1.443 1.00 86.44 90 PRO A O 1
ATOM 642 N N . PRO A 1 91 ? 39.563 23.687 -3.631 1.00 83.88 91 PRO A N 1
ATOM 643 C CA . PRO A 1 91 ? 39.937 25.023 -4.084 1.00 83.88 91 PRO A CA 1
ATOM 644 C C . PRO A 1 91 ? 38.802 26.037 -3.844 1.00 83.88 91 PRO A C 1
ATOM 646 O O . PRO A 1 91 ? 37.629 25.651 -3.804 1.00 83.88 91 PRO A O 1
ATOM 649 N N . PRO A 1 92 ? 39.118 27.339 -3.707 1.00 83.50 92 PRO A N 1
ATOM 650 C CA . PRO A 1 92 ? 38.099 28.374 -3.576 1.00 83.50 92 PRO A CA 1
ATOM 651 C C . PRO A 1 92 ? 37.237 28.469 -4.849 1.00 83.50 92 PRO A C 1
ATOM 653 O O . PRO A 1 92 ? 37.727 28.188 -5.948 1.00 83.50 92 PRO A O 1
ATOM 656 N N . PRO A 1 93 ? 35.962 28.883 -4.732 1.00 81.19 93 PRO A N 1
ATOM 657 C CA . PRO A 1 93 ? 35.101 29.082 -5.890 1.00 81.19 93 PRO A CA 1
ATOM 658 C C . PRO A 1 93 ? 35.667 30.168 -6.814 1.00 81.19 93 PRO A C 1
ATOM 660 O O . PRO A 1 93 ? 36.176 31.191 -6.356 1.00 81.19 93 PRO A O 1
ATOM 663 N N . ALA A 1 94 ? 35.552 29.950 -8.125 1.00 79.50 94 ALA A N 1
ATOM 664 C CA . ALA A 1 94 ? 35.911 30.951 -9.120 1.00 79.50 94 ALA A CA 1
ATOM 665 C C . ALA A 1 94 ? 34.955 32.154 -9.035 1.00 79.50 94 ALA A C 1
ATOM 667 O O . ALA A 1 94 ? 33.733 31.989 -9.050 1.00 79.50 94 ALA A O 1
ATOM 668 N N . SER A 1 95 ? 35.510 33.364 -8.970 1.00 78.50 95 SER A N 1
ATOM 669 C CA . SER A 1 95 ? 34.735 34.603 -9.052 1.00 78.50 95 SER A CA 1
ATOM 670 C C . SER A 1 95 ? 34.282 34.827 -10.493 1.00 78.50 95 SER A C 1
ATOM 672 O O . SER A 1 95 ? 35.073 35.244 -11.338 1.00 78.50 95 SER A O 1
ATOM 674 N N . TYR A 1 96 ? 33.012 34.549 -10.780 1.00 77.25 96 TYR A N 1
ATOM 675 C CA . TYR A 1 96 ? 32.404 34.888 -12.065 1.00 77.25 96 TYR A CA 1
ATOM 676 C C . TYR A 1 96 ? 31.926 36.349 -12.067 1.00 77.25 96 TYR A C 1
ATOM 678 O O . TYR A 1 96 ? 31.419 36.823 -11.046 1.00 77.25 96 TYR A O 1
ATOM 686 N N . PRO A 1 97 ? 32.058 37.077 -13.1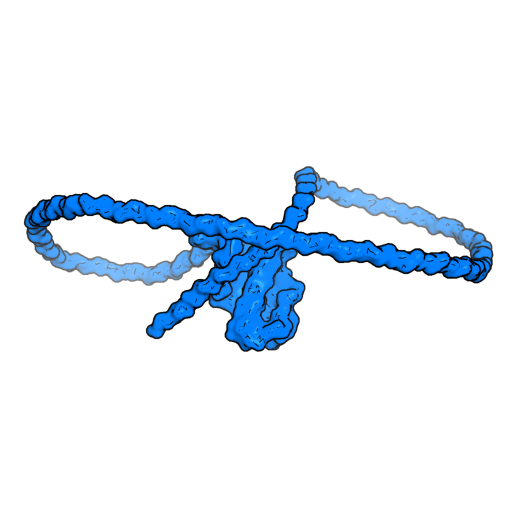91 1.00 82.38 97 PRO A N 1
ATOM 687 C CA . PRO A 1 97 ? 31.462 38.401 -13.328 1.00 82.38 97 PRO A CA 1
ATOM 688 C C . PRO A 1 97 ? 29.925 38.315 -13.285 1.00 82.38 97 PRO A C 1
ATOM 690 O O . PRO A 1 97 ? 29.356 37.296 -13.691 1.00 82.38 97 PRO A O 1
ATOM 693 N N . PRO A 1 98 ? 29.231 39.369 -12.814 1.00 79.88 98 PRO A N 1
ATOM 694 C CA . PRO A 1 98 ? 27.774 39.400 -12.827 1.00 79.88 98 PRO A CA 1
ATOM 695 C C . PRO A 1 98 ? 27.238 39.366 -14.270 1.00 79.88 98 PRO A C 1
ATOM 697 O O . PRO A 1 98 ? 27.871 39.923 -15.173 1.00 79.88 98 PRO A O 1
ATOM 700 N N . PRO A 1 99 ? 26.075 38.732 -14.509 1.00 82.00 99 PRO A N 1
ATOM 701 C CA . PRO A 1 99 ? 25.453 38.724 -15.827 1.00 82.00 99 PRO A CA 1
ATOM 702 C C . PRO A 1 99 ? 25.021 40.141 -16.250 1.00 82.00 99 PRO A C 1
ATOM 704 O O . PRO A 1 99 ? 24.744 40.983 -15.391 1.00 82.00 99 PRO A O 1
ATOM 707 N N . PRO A 1 100 ? 24.932 40.419 -17.565 1.00 82.88 100 PRO A N 1
ATOM 708 C CA . PRO A 1 100 ? 24.436 41.698 -18.063 1.00 82.88 100 PRO A CA 1
ATOM 709 C C . PRO A 1 100 ? 22.958 41.913 -17.702 1.00 82.88 100 PRO A C 1
ATOM 711 O O . PRO A 1 100 ? 22.174 40.964 -17.627 1.00 82.88 100 PRO A O 1
ATOM 714 N N . SER A 1 101 ? 22.569 43.175 -17.512 1.00 84.75 101 SER A N 1
ATOM 715 C CA . SER A 1 101 ? 21.180 43.561 -17.235 1.00 84.75 101 SER A CA 1
ATOM 716 C C . SER A 1 101 ? 20.248 43.240 -18.416 1.00 84.75 101 SER A C 1
ATOM 718 O O . SER A 1 101 ? 20.650 43.414 -19.570 1.00 84.75 101 SER A O 1
ATOM 720 N N . PRO A 1 102 ? 18.992 42.822 -18.162 1.00 82.69 102 PRO A N 1
ATOM 721 C CA . PRO A 1 102 ? 18.018 42.583 -19.222 1.00 82.69 102 PRO A CA 1
ATOM 722 C C . PRO A 1 102 ? 17.580 43.893 -19.908 1.00 82.69 102 PRO A C 1
ATOM 724 O O . PRO A 1 102 ? 17.620 44.959 -19.284 1.00 82.69 102 PRO A O 1
ATOM 727 N N . PRO A 1 103 ? 17.133 43.833 -21.177 1.00 78.00 103 PRO A N 1
ATOM 728 C CA . PRO A 1 103 ? 16.600 44.996 -21.884 1.00 78.00 103 PRO A CA 1
ATOM 729 C C . PRO A 1 103 ? 15.259 45.469 -21.285 1.00 78.00 103 PRO A C 1
ATOM 731 O O . PRO A 1 103 ? 14.537 44.670 -20.681 1.00 78.00 103 PRO A O 1
ATOM 734 N N . PRO A 1 104 ? 14.891 46.754 -21.457 1.00 76.69 104 PRO A N 1
ATOM 735 C CA . PRO A 1 104 ? 13.620 47.279 -20.967 1.00 76.69 104 PRO A CA 1
ATOM 736 C C . PRO A 1 104 ? 12.420 46.672 -21.722 1.00 76.69 104 PRO A C 1
ATOM 738 O O . PRO A 1 104 ? 12.538 46.354 -22.910 1.00 76.69 104 PRO A O 1
ATOM 741 N N . PRO A 1 105 ? 11.251 46.528 -21.069 1.00 75.75 105 PRO A N 1
ATOM 742 C CA . PRO A 1 105 ? 10.057 45.992 -21.711 1.00 75.75 105 PRO A CA 1
ATOM 743 C C . PRO A 1 105 ? 9.520 46.948 -22.785 1.00 75.75 105 PRO A C 1
ATOM 745 O O . PRO A 1 105 ? 9.463 48.162 -22.587 1.00 75.75 105 PRO A O 1
ATOM 748 N N . ALA A 1 106 ? 9.085 46.389 -23.916 1.00 73.31 106 ALA A N 1
ATOM 749 C CA . ALA A 1 106 ? 8.402 47.141 -24.963 1.00 73.31 106 ALA A CA 1
ATOM 750 C C . ALA A 1 106 ? 6.997 47.572 -24.501 1.00 73.31 106 ALA A C 1
ATOM 752 O O . ALA A 1 106 ? 6.264 46.797 -23.882 1.00 73.31 106 ALA A O 1
ATOM 753 N N . SER A 1 107 ? 6.606 48.808 -24.816 1.00 72.75 107 SER A N 1
ATOM 754 C CA . SER A 1 107 ? 5.282 49.346 -24.488 1.00 72.75 107 SER A CA 1
ATOM 755 C C . SER A 1 107 ? 4.184 48.589 -25.245 1.00 72.75 107 SER A C 1
ATOM 757 O O . SER A 1 107 ? 4.179 48.556 -26.473 1.00 72.75 107 SER A O 1
ATOM 759 N N . SER A 1 108 ? 3.249 47.977 -24.515 1.00 71.38 108 SER A N 1
ATOM 760 C CA . SER A 1 108 ? 2.090 47.294 -25.106 1.00 71.38 108 SER A CA 1
ATOM 761 C C . SER A 1 108 ? 1.013 48.302 -25.537 1.00 71.38 108 SER A C 1
ATOM 763 O O . SER A 1 108 ? 0.808 49.292 -24.830 1.00 71.38 108 SER A O 1
ATOM 765 N N . PRO A 1 109 ? 0.299 48.078 -26.657 1.00 76.38 109 PRO A N 1
ATOM 766 C CA . PRO A 1 109 ? -0.831 48.917 -27.048 1.00 76.38 109 PRO A CA 1
ATOM 767 C C . PRO A 1 109 ? -2.046 48.705 -26.121 1.00 76.38 109 PRO A C 1
ATOM 769 O O . PRO A 1 109 ? -2.173 47.642 -25.505 1.00 76.38 109 PRO A O 1
ATOM 772 N N . PRO A 1 110 ? -2.958 49.689 -26.016 1.00 73.94 110 PRO A N 1
ATOM 773 C CA . PRO A 1 110 ? -4.163 49.564 -25.200 1.00 73.94 110 PRO A CA 1
ATOM 774 C C . PRO A 1 110 ? -5.174 48.566 -25.805 1.00 73.94 110 PRO A C 1
ATOM 776 O O . PRO A 1 110 ? -5.236 48.423 -27.030 1.00 73.94 110 PRO A O 1
ATOM 779 N N . PRO A 1 111 ? -5.991 47.889 -24.975 1.00 72.94 111 PRO A N 1
ATOM 780 C CA . PRO A 1 111 ? -7.011 46.958 -25.454 1.00 72.94 111 PRO A CA 1
ATOM 781 C C . PRO A 1 111 ? -8.207 47.681 -26.110 1.00 72.94 111 PRO A C 1
ATOM 783 O O . PRO A 1 111 ? -8.503 48.825 -25.753 1.00 72.94 111 PRO A O 1
ATOM 786 N N . PRO A 1 112 ? -8.931 47.024 -27.039 1.00 70.50 112 PRO A N 1
ATOM 787 C CA . PRO A 1 112 ? -10.137 47.580 -27.650 1.00 70.50 112 PRO A CA 1
ATOM 788 C C . PRO A 1 112 ? -11.338 47.591 -26.687 1.00 70.50 112 PRO A C 1
ATOM 790 O O . PRO A 1 112 ? -11.444 46.762 -25.781 1.00 70.50 112 PRO A O 1
ATOM 793 N N . SER A 1 113 ? -12.270 48.521 -26.916 1.00 75.12 113 SER A N 1
ATOM 794 C CA . SER A 1 113 ? -13.494 48.693 -26.119 1.00 75.12 113 SER A CA 1
ATOM 795 C C . SER A 1 113 ? -14.492 47.527 -26.273 1.00 75.12 113 SER A C 1
ATOM 797 O O . SER A 1 113 ? -14.621 46.982 -27.372 1.00 75.12 113 SER A O 1
ATOM 799 N N . PRO A 1 114 ? -15.250 47.162 -25.218 1.00 73.00 114 PRO A N 1
ATOM 800 C CA . PRO A 1 114 ? -16.209 46.055 -25.262 1.00 73.00 114 PRO A CA 1
ATOM 801 C C . PRO A 1 114 ? -17.518 46.400 -26.000 1.00 73.00 114 PRO A C 1
ATOM 803 O O . PRO A 1 114 ? -18.020 47.521 -25.925 1.00 73.00 114 PRO A O 1
ATOM 806 N N . LEU A 1 115 ? -18.090 45.402 -26.685 1.00 69.00 115 LEU A N 1
ATOM 807 C CA . LEU A 1 115 ? -19.387 45.466 -27.378 1.00 69.00 115 LEU A CA 1
ATOM 808 C C . LEU A 1 115 ? -20.577 45.295 -26.403 1.00 69.00 115 LEU A C 1
ATOM 810 O O . LEU A 1 115 ? -20.422 44.647 -25.365 1.00 69.00 115 LEU A O 1
ATOM 814 N N . PRO A 1 116 ? -21.780 45.821 -26.725 1.00 70.38 116 PRO A N 1
ATOM 815 C CA . PRO A 1 116 ? -22.971 45.651 -25.890 1.00 70.38 116 PRO A CA 1
ATOM 816 C C . PRO A 1 116 ? -23.515 44.204 -25.919 1.00 70.38 116 PRO A C 1
ATOM 818 O O . PRO A 1 116 ? -23.403 43.526 -26.943 1.00 70.38 116 PRO A O 1
ATOM 821 N N . PRO A 1 117 ? -24.144 43.717 -24.829 1.00 67.50 117 PRO A N 1
ATOM 822 C CA . PRO A 1 117 ? -24.593 42.331 -24.735 1.00 67.50 117 PRO A CA 1
ATOM 823 C C . PRO A 1 117 ? -25.893 42.078 -25.513 1.00 67.50 117 PRO A C 1
ATOM 825 O O . PRO A 1 117 ? -26.919 42.720 -25.280 1.00 67.50 117 PRO A O 1
ATOM 828 N N . VAL A 1 118 ? -25.869 41.074 -26.390 1.00 64.50 118 VAL A N 1
ATOM 829 C CA . VAL A 1 118 ? -27.067 40.477 -26.999 1.00 64.50 118 VAL A CA 1
ATOM 830 C C . VAL A 1 118 ? -27.702 39.528 -25.975 1.00 64.50 118 VAL A C 1
ATOM 832 O O . VAL A 1 118 ? -27.006 38.713 -25.372 1.00 64.50 118 VAL A O 1
ATOM 835 N N . ARG A 1 119 ? -29.017 39.627 -25.740 1.00 68.62 119 ARG A N 1
ATOM 836 C CA . ARG A 1 119 ? -29.724 38.740 -24.798 1.00 68.62 119 ARG A CA 1
ATOM 837 C C . ARG A 1 119 ? -29.961 37.365 -25.431 1.00 68.62 119 ARG A C 1
ATOM 839 O O . ARG A 1 119 ? -30.840 37.221 -26.275 1.00 68.62 119 ARG A O 1
ATOM 846 N N . SER A 1 120 ? -29.189 36.371 -25.003 1.00 64.25 120 SER A N 1
ATOM 847 C CA . SER A 1 120 ? -29.370 34.963 -25.373 1.00 64.25 120 SER A CA 1
ATOM 848 C C . SER A 1 120 ? -30.646 34.368 -24.750 1.00 64.25 120 SER A C 1
ATOM 850 O O . SER A 1 120 ? -31.005 34.755 -23.633 1.00 64.25 120 SER A O 1
ATOM 852 N N . PRO A 1 121 ? -31.330 33.419 -25.420 1.00 70.38 121 PRO A N 1
ATOM 853 C CA . PRO A 1 121 ? -32.418 32.656 -24.807 1.00 70.38 121 PRO A CA 1
ATOM 854 C C . PRO A 1 121 ? -31.912 31.843 -23.598 1.00 70.38 121 PRO A C 1
ATOM 856 O O . PRO A 1 121 ? -30.716 31.545 -23.518 1.00 70.38 121 PRO A O 1
ATOM 859 N N . PRO A 1 122 ? -32.797 31.478 -22.651 1.00 71.69 122 PRO A N 1
ATOM 860 C CA . PRO A 1 122 ? -32.408 30.679 -21.495 1.00 71.69 122 PRO A CA 1
ATOM 861 C C . PRO A 1 122 ? -31.885 29.303 -21.944 1.00 71.69 122 PRO A C 1
ATOM 863 O O . PRO A 1 122 ? -32.468 28.698 -22.848 1.00 71.69 122 PRO A O 1
ATOM 866 N N . PRO A 1 123 ? -30.796 28.798 -21.339 1.00 66.00 123 PRO A N 1
ATOM 867 C CA . PRO A 1 123 ? -30.269 27.483 -21.674 1.00 66.00 123 PRO A CA 1
ATOM 868 C C . PRO A 1 123 ? -31.269 26.382 -21.277 1.00 66.00 123 PRO A C 1
ATOM 870 O O . PRO A 1 123 ? -32.027 26.562 -20.317 1.00 66.00 123 PRO A O 1
ATOM 873 N N . PRO A 1 124 ? -31.276 25.232 -21.977 1.00 65.25 124 PRO A N 1
ATOM 874 C CA . PRO A 1 124 ? -32.014 24.061 -21.515 1.00 65.25 124 PRO A CA 1
ATOM 875 C C . PRO A 1 124 ? -31.531 23.645 -20.112 1.00 65.25 124 PRO A C 1
ATOM 877 O O . PRO A 1 124 ? -30.394 23.960 -19.739 1.00 65.25 124 PRO A O 1
ATOM 880 N N . PRO A 1 125 ? -32.361 22.934 -19.323 1.00 67.50 125 PRO A N 1
ATOM 881 C CA . PRO A 1 125 ? -31.913 22.376 -18.051 1.00 67.50 125 PRO A CA 1
ATOM 882 C C . PRO A 1 125 ? -30.656 21.519 -18.274 1.00 67.50 125 PRO A C 1
ATOM 884 O O . PRO A 1 125 ? -30.551 20.864 -19.317 1.00 67.50 125 PRO A O 1
ATOM 887 N N . PRO A 1 126 ? -29.695 21.517 -17.333 1.00 61.84 126 PRO A N 1
ATOM 888 C CA . PRO A 1 126 ? -28.500 20.704 -17.475 1.00 61.84 126 PRO A CA 1
ATOM 889 C C . PRO A 1 126 ? -28.914 19.240 -17.617 1.00 61.84 126 PRO A C 1
ATOM 891 O O . PRO A 1 126 ? -29.660 18.716 -16.786 1.00 61.84 126 PRO A O 1
ATOM 894 N N . SER A 1 127 ? -28.427 18.579 -18.668 1.00 61.91 127 SER A N 1
ATOM 895 C CA . SER A 1 127 ? -28.455 17.121 -18.733 1.00 61.91 127 SER A CA 1
ATOM 896 C C . SER A 1 127 ? -27.863 16.572 -17.429 1.00 61.91 127 SER A C 1
ATOM 898 O O . SER A 1 127 ? -26.893 17.160 -16.929 1.00 61.91 127 SER A O 1
ATOM 900 N N . PRO A 1 128 ? -28.395 15.472 -16.861 1.00 58.81 128 PRO A N 1
ATOM 901 C CA . PRO A 1 128 ? -27.696 14.798 -15.777 1.00 58.81 128 PRO A CA 1
ATOM 902 C C . PRO A 1 128 ? -26.252 14.555 -16.235 1.00 58.81 128 PRO A C 1
ATOM 904 O O . PRO A 1 128 ? -26.045 14.235 -17.415 1.00 58.81 128 PRO A O 1
ATOM 907 N N . PRO A 1 129 ? -25.252 14.769 -15.361 1.00 49.31 129 PRO A N 1
ATOM 908 C CA . PRO A 1 129 ? -23.875 14.539 -15.750 1.00 49.31 129 PRO A CA 1
ATOM 909 C C . PRO A 1 129 ? -23.776 13.110 -16.297 1.00 49.31 129 PRO A C 1
ATOM 911 O O . PRO A 1 129 ? -24.387 12.203 -15.715 1.00 49.31 129 PRO A O 1
ATOM 914 N N . PRO A 1 130 ? -23.057 12.889 -17.412 1.00 51.38 130 PRO A N 1
ATOM 915 C CA . PRO A 1 130 ? -22.742 11.529 -17.816 1.00 51.38 130 PRO A CA 1
ATOM 916 C C . PRO A 1 130 ? -22.128 10.819 -16.600 1.00 51.38 130 PRO A C 1
ATOM 918 O O . PRO A 1 130 ? -21.406 11.470 -15.831 1.00 51.38 130 PRO A O 1
ATOM 921 N N . PRO A 1 131 ? -22.425 9.526 -16.373 1.00 52.56 131 PRO A N 1
ATOM 922 C CA . PRO A 1 131 ? -21.748 8.790 -15.316 1.00 52.56 131 PRO A CA 1
ATOM 923 C C . PRO A 1 131 ? -20.237 9.008 -15.483 1.00 52.56 131 PRO A C 1
ATOM 925 O O . PRO A 1 131 ? -19.759 9.029 -16.625 1.00 52.56 131 PRO A O 1
ATOM 928 N N . PRO A 1 132 ? -19.484 9.239 -14.390 1.00 52.91 132 PRO A N 1
ATOM 929 C CA . PRO A 1 132 ? -18.042 9.383 -14.501 1.00 52.91 132 PRO A CA 1
ATOM 930 C C . PRO A 1 132 ? -17.502 8.162 -15.257 1.00 52.91 132 PRO A C 1
ATOM 932 O O . PRO A 1 132 ? -18.011 7.058 -15.038 1.00 52.91 132 PRO A O 1
ATOM 935 N N . PRO A 1 133 ? -16.524 8.328 -16.164 1.00 50.06 133 PRO A N 1
ATOM 936 C CA . PRO A 1 133 ? -15.949 7.192 -16.869 1.00 50.06 133 PRO A CA 1
ATOM 937 C C . PRO A 1 133 ? -15.513 6.144 -15.841 1.00 50.06 133 PRO A C 1
ATOM 939 O O . PRO A 1 133 ? -14.770 6.448 -14.905 1.00 50.06 133 PRO A O 1
ATOM 942 N N . ALA A 1 134 ? -16.025 4.923 -15.975 1.00 55.19 134 ALA A N 1
ATOM 943 C CA . ALA A 1 134 ? -15.587 3.824 -15.136 1.00 55.19 134 ALA A CA 1
ATOM 944 C C . ALA A 1 134 ? -14.104 3.515 -15.412 1.00 55.19 134 ALA A C 1
ATOM 946 O O . ALA A 1 134 ? -13.671 3.469 -16.560 1.00 55.19 134 ALA A O 1
ATOM 947 N N . SER A 1 135 ? -13.384 3.237 -14.324 1.00 60.88 135 SER A N 1
ATOM 948 C CA . SER A 1 135 ? -12.197 2.378 -14.260 1.00 60.88 135 SER A CA 1
ATOM 949 C C . SER A 1 135 ? -10.887 2.845 -14.896 1.00 60.88 135 SER A C 1
ATOM 951 O O . SER A 1 135 ? -10.475 2.359 -15.939 1.00 60.88 135 SER A O 1
ATOM 953 N N . ASN A 1 136 ? -10.110 3.605 -14.119 1.00 76.88 136 ASN A N 1
ATOM 954 C CA . ASN A 1 136 ? -8.661 3.349 -14.039 1.00 76.88 136 ASN A CA 1
ATOM 955 C C . ASN A 1 136 ? -8.309 2.435 -12.842 1.00 76.88 136 ASN A C 1
ATOM 957 O O . ASN A 1 136 ? -7.133 2.273 -12.528 1.00 76.88 136 ASN A O 1
ATOM 961 N N . TRP A 1 137 ? -9.315 1.876 -12.155 1.00 90.88 137 TRP A N 1
ATOM 962 C CA . TRP A 1 137 ? -9.136 0.872 -11.107 1.00 90.88 137 TRP A CA 1
ATOM 963 C C . TRP A 1 137 ? -9.183 -0.523 -11.727 1.00 90.88 137 TRP A C 1
ATOM 965 O O . TRP A 1 137 ? -10.157 -0.883 -12.387 1.00 90.88 137 TRP A O 1
ATOM 975 N N . THR A 1 138 ? -8.109 -1.278 -11.532 1.00 92.88 138 THR A N 1
ATOM 976 C CA . THR A 1 138 ? -7.946 -2.658 -11.982 1.00 92.88 138 THR A CA 1
ATOM 977 C C . THR A 1 138 ? -8.015 -3.570 -10.763 1.00 92.88 138 THR A C 1
ATOM 979 O O . THR A 1 138 ? -7.241 -3.364 -9.825 1.00 92.88 138 THR A O 1
ATOM 982 N N . PRO A 1 139 ? -8.901 -4.577 -10.739 1.00 94.50 139 PRO A N 1
ATOM 983 C CA . PRO A 1 139 ? -8.930 -5.549 -9.657 1.00 94.50 139 PRO A CA 1
ATOM 984 C C . PRO A 1 139 ? -7.582 -6.254 -9.501 1.00 94.50 139 PRO A C 1
ATOM 986 O O . PRO A 1 139 ? -6.935 -6.637 -10.477 1.00 94.50 139 PRO A O 1
ATOM 989 N N . VAL A 1 140 ? -7.164 -6.454 -8.257 1.00 93.81 140 VAL A N 1
ATOM 990 C CA . VAL A 1 140 ? -5.993 -7.263 -7.931 1.00 93.81 140 VAL A CA 1
ATOM 991 C C . VAL A 1 140 ? -6.326 -8.727 -8.211 1.00 93.81 140 VAL A C 1
ATOM 993 O O . VAL A 1 140 ? -7.135 -9.327 -7.509 1.00 93.81 140 VAL A O 1
ATOM 996 N N . ALA A 1 141 ? -5.678 -9.312 -9.220 1.00 90.81 141 ALA A N 1
ATOM 997 C CA . ALA A 1 141 ? -5.918 -10.700 -9.619 1.00 90.81 141 ALA A CA 1
ATOM 998 C C . ALA A 1 141 ? -5.466 -11.718 -8.557 1.00 90.81 141 ALA A C 1
ATOM 1000 O O . ALA A 1 141 ? -6.138 -12.721 -8.332 1.00 90.81 141 ALA A O 1
ATOM 1001 N N . ASN A 1 142 ? -4.337 -11.457 -7.891 1.00 93.19 142 ASN A N 1
ATOM 1002 C CA . ASN A 1 142 ? -3.822 -12.297 -6.816 1.00 93.19 142 ASN A CA 1
ATOM 1003 C C . ASN A 1 142 ? -3.528 -11.452 -5.576 1.00 93.19 142 ASN A C 1
ATOM 1005 O O . ASN A 1 142 ? -2.505 -10.775 -5.493 1.00 93.19 142 ASN A O 1
ATOM 1009 N N . VAL A 1 143 ? -4.411 -11.522 -4.583 1.00 96.00 143 VAL A N 1
ATOM 1010 C CA . VAL A 1 143 ? -4.231 -10.809 -3.309 1.00 96.00 143 VAL A CA 1
ATOM 1011 C C . VAL A 1 143 ? -3.057 -11.344 -2.486 1.00 96.00 143 VAL A C 1
ATOM 1013 O O . VAL A 1 143 ? -2.544 -10.634 -1.626 1.00 96.00 143 VAL A O 1
ATOM 1016 N N . ASN A 1 144 ? -2.594 -12.566 -2.766 1.00 94.56 144 ASN A N 1
ATOM 1017 C CA . ASN A 1 144 ? -1.415 -13.163 -2.138 1.00 94.56 144 ASN A CA 1
ATOM 1018 C C . ASN A 1 144 ? -0.109 -12.790 -2.852 1.00 94.56 144 ASN A C 1
ATOM 1020 O O . ASN A 1 144 ? 0.949 -13.288 -2.470 1.00 94.56 144 ASN A O 1
ATOM 1024 N N . ASP A 1 145 ? -0.161 -11.934 -3.878 1.00 94.75 145 ASP A N 1
ATOM 1025 C CA . ASP A 1 145 ? 1.046 -11.393 -4.493 1.00 94.75 145 ASP A CA 1
ATOM 1026 C C . ASP A 1 145 ? 1.916 -10.696 -3.424 1.00 94.75 145 ASP A C 1
ATOM 1028 O O . ASP A 1 145 ? 1.390 -9.893 -2.641 1.00 94.75 145 ASP A O 1
ATOM 1032 N N . PRO A 1 146 ? 3.236 -10.969 -3.363 1.00 94.12 146 PRO A N 1
ATOM 1033 C CA . PRO A 1 146 ? 4.119 -10.402 -2.344 1.00 94.12 146 PRO A CA 1
ATOM 1034 C C . PRO A 1 146 ? 4.074 -8.874 -2.271 1.00 94.12 146 PRO A C 1
ATOM 1036 O O . PRO A 1 146 ? 4.183 -8.295 -1.191 1.00 94.12 146 PRO A O 1
ATOM 1039 N N . THR A 1 147 ? 3.863 -8.214 -3.407 1.00 92.69 147 THR A N 1
ATOM 1040 C CA . THR A 1 147 ? 3.741 -6.762 -3.502 1.00 92.69 147 THR A CA 1
ATOM 1041 C C . THR A 1 147 ? 2.466 -6.273 -2.826 1.00 92.69 147 THR A C 1
ATOM 1043 O O . THR A 1 147 ? 2.490 -5.315 -2.056 1.00 92.69 147 THR A O 1
ATOM 1046 N N . ILE A 1 148 ? 1.346 -6.956 -3.058 1.00 95.69 148 ILE A N 1
ATOM 1047 C CA . ILE A 1 148 ? 0.057 -6.621 -2.442 1.00 95.69 148 ILE A CA 1
ATOM 1048 C C . ILE A 1 148 ? 0.103 -6.872 -0.935 1.00 95.69 148 ILE A C 1
ATOM 1050 O O . ILE A 1 148 ? -0.350 -6.035 -0.150 1.00 95.69 148 ILE A O 1
ATOM 1054 N N . GLN A 1 149 ? 0.735 -7.970 -0.516 1.00 97.19 149 GLN A N 1
ATOM 1055 C CA . GLN A 1 149 ? 0.993 -8.244 0.896 1.00 97.19 149 GLN A CA 1
ATOM 1056 C C . GLN A 1 149 ? 1.857 -7.146 1.528 1.00 97.19 149 GLN A C 1
ATOM 1058 O O . GLN A 1 149 ? 1.551 -6.678 2.624 1.00 97.19 149 GLN A O 1
ATOM 1063 N N . GLN A 1 150 ? 2.883 -6.657 0.829 1.00 95.56 150 GLN A N 1
ATOM 1064 C CA . GLN A 1 150 ? 3.714 -5.548 1.299 1.00 95.56 150 GLN A CA 1
ATOM 1065 C C . GLN A 1 150 ? 2.908 -4.250 1.488 1.00 95.56 150 GLN A C 1
ATOM 1067 O O . GLN A 1 150 ? 3.091 -3.565 2.495 1.00 95.56 150 GLN A O 1
ATOM 1072 N N . VAL A 1 151 ? 1.973 -3.937 0.582 1.00 96.44 151 VAL A N 1
ATOM 1073 C CA . VAL A 1 151 ? 1.047 -2.786 0.701 1.00 96.44 151 VAL A CA 1
ATOM 1074 C C . VAL A 1 151 ? 0.149 -2.907 1.913 1.00 96.44 151 VAL A C 1
ATOM 1076 O O . VAL A 1 151 ? 0.035 -1.953 2.689 1.00 96.44 151 VAL A O 1
ATOM 1079 N N . ALA A 1 152 ? -0.430 -4.079 2.132 1.00 97.56 152 ALA A N 1
ATOM 1080 C CA . ALA A 1 152 ? -1.262 -4.321 3.297 1.00 97.56 152 ALA A CA 1
ATOM 1081 C C . ALA A 1 152 ? -0.461 -4.225 4.609 1.00 97.56 152 ALA A C 1
ATOM 1083 O O . ALA A 1 152 ? -0.893 -3.558 5.550 1.00 97.56 152 ALA A O 1
ATOM 1084 N N . GLN A 1 153 ? 0.740 -4.811 4.661 1.00 97.50 153 GLN A N 1
ATOM 1085 C CA . GLN A 1 153 ? 1.622 -4.744 5.832 1.00 97.50 153 GLN A CA 1
ATOM 1086 C C . GLN A 1 153 ? 2.048 -3.305 6.140 1.00 97.50 153 GLN A C 1
ATOM 1088 O O . GLN A 1 153 ? 2.014 -2.877 7.297 1.00 97.50 153 GLN A O 1
ATOM 1093 N N . PHE A 1 154 ? 2.405 -2.534 5.109 1.00 96.62 154 PHE A N 1
ATOM 1094 C CA . PHE A 1 154 ? 2.692 -1.110 5.245 1.00 96.62 154 PHE A CA 1
ATOM 1095 C C . PHE A 1 154 ? 1.493 -0.363 5.845 1.00 96.62 154 PHE A C 1
ATOM 1097 O O . PHE A 1 154 ? 1.655 0.351 6.836 1.00 96.62 154 PHE A O 1
ATOM 1104 N N . ALA A 1 155 ? 0.288 -0.567 5.304 1.00 97.56 155 ALA A N 1
ATOM 1105 C CA . ALA A 1 155 ? -0.921 0.100 5.780 1.00 97.56 155 ALA A CA 1
ATOM 1106 C C . ALA A 1 155 ? -1.197 -0.183 7.262 1.00 97.56 155 ALA A C 1
ATOM 1108 O O . ALA A 1 155 ? -1.367 0.753 8.047 1.00 97.56 155 ALA A O 1
ATOM 1109 N N . VAL A 1 156 ? -1.180 -1.462 7.659 1.00 97.81 156 VAL A N 1
ATOM 1110 C CA . VAL A 1 156 ? -1.420 -1.871 9.051 1.00 97.81 156 VAL A CA 1
ATOM 1111 C C . VAL A 1 156 ? -0.363 -1.286 9.975 1.00 97.81 156 VAL A C 1
ATOM 1113 O O . VAL A 1 156 ? -0.708 -0.722 11.010 1.00 97.81 156 VAL A O 1
ATOM 1116 N N . ARG A 1 157 ? 0.920 -1.355 9.603 1.00 96.31 157 ARG A N 1
ATOM 1117 C CA . ARG A 1 157 ? 2.011 -0.856 10.446 1.00 96.31 157 ARG A CA 1
ATOM 1118 C C . ARG A 1 157 ? 1.925 0.651 10.664 1.00 96.31 157 ARG A C 1
ATOM 1120 O O . ARG A 1 157 ? 2.046 1.104 11.800 1.00 96.31 157 ARG A O 1
ATOM 1127 N N . ILE A 1 158 ? 1.697 1.430 9.606 1.00 96.06 158 ILE A N 1
ATOM 1128 C CA . ILE A 1 158 ? 1.559 2.887 9.726 1.00 96.06 158 ILE A CA 1
ATOM 1129 C C . ILE A 1 158 ? 0.324 3.245 10.558 1.00 96.06 158 ILE A C 1
ATOM 1131 O O . ILE A 1 158 ? 0.409 4.108 11.435 1.00 96.06 158 ILE A O 1
ATOM 1135 N N . TYR A 1 159 ? -0.799 2.549 10.358 1.00 96.00 159 TYR A N 1
ATOM 1136 C CA . TYR A 1 159 ? -2.003 2.778 11.151 1.00 96.00 159 TYR A CA 1
ATOM 1137 C C . TYR A 1 159 ? -1.791 2.442 12.633 1.00 96.00 159 TYR A C 1
ATOM 1139 O O . TYR A 1 159 ? -2.047 3.293 13.489 1.00 96.00 159 TYR A O 1
ATOM 1147 N N . ALA A 1 160 ? -1.250 1.259 12.935 1.00 95.50 160 ALA A N 1
ATOM 1148 C CA . ALA A 1 160 ? -0.951 0.793 14.288 1.00 95.50 160 ALA A CA 1
ATOM 1149 C C . ALA A 1 160 ? -0.025 1.763 15.037 1.00 95.50 160 ALA A C 1
ATOM 1151 O O . ALA A 1 160 ? -0.273 2.098 16.194 1.00 95.50 160 ALA A O 1
ATOM 1152 N N . LEU A 1 161 ? 1.012 2.277 14.366 1.00 95.38 161 LEU A N 1
ATOM 1153 C CA . LEU A 1 161 ? 1.912 3.279 14.938 1.00 95.38 161 LEU A CA 1
ATOM 1154 C C . LEU A 1 161 ? 1.203 4.621 15.174 1.00 95.38 161 LEU A C 1
ATOM 1156 O O . LEU A 1 161 ? 1.356 5.211 16.242 1.00 95.38 161 LEU A O 1
ATOM 1160 N N . SER A 1 162 ? 0.401 5.093 14.213 1.00 93.69 162 SER A N 1
ATOM 1161 C CA . SER A 1 162 ? -0.288 6.391 14.314 1.00 93.69 162 SER A CA 1
ATOM 1162 C C . SER A 1 162 ? -1.380 6.425 15.391 1.00 93.69 162 SER A C 1
ATOM 1164 O O . SER A 1 162 ? -1.610 7.464 16.008 1.00 93.69 162 SER A O 1
ATOM 1166 N N . THR A 1 163 ? -2.018 5.282 15.653 1.00 92.19 163 THR A N 1
ATOM 1167 C CA . THR A 1 163 ? -3.088 5.121 16.653 1.00 92.19 163 THR A CA 1
ATOM 1168 C C . THR A 1 163 ? -2.604 4.528 17.975 1.00 92.19 163 THR A C 1
ATOM 1170 O O . THR A 1 163 ? -3.371 4.468 18.933 1.00 92.19 163 THR A O 1
ATOM 1173 N N . LYS A 1 164 ? -1.326 4.130 18.054 1.00 92.62 164 LYS A N 1
ATOM 1174 C CA . LYS A 1 164 ? -0.716 3.418 19.190 1.00 92.62 164 LYS A CA 1
ATOM 1175 C C . LYS A 1 164 ? -1.353 2.047 19.476 1.00 92.62 164 LYS A C 1
ATOM 1177 O O . LYS A 1 164 ? -1.213 1.517 20.576 1.00 92.62 164 LYS A O 1
ATOM 1182 N N . GLU A 1 165 ? -2.001 1.430 18.490 1.00 90.31 165 GLU A N 1
ATOM 1183 C CA . GLU A 1 165 ? -2.529 0.064 18.567 1.00 90.31 165 GLU A CA 1
ATOM 1184 C C . GLU A 1 165 ? -1.460 -0.966 18.159 1.00 90.31 165 GLU A C 1
ATOM 1186 O O . GLU A 1 165 ? -1.617 -1.715 17.201 1.00 90.31 165 GLU A O 1
ATOM 1191 N N . LEU A 1 166 ? -0.348 -1.031 18.901 1.00 91.25 166 LEU A N 1
ATOM 1192 C CA . LEU A 1 166 ? 0.840 -1.832 18.539 1.00 91.25 166 LEU A CA 1
ATOM 1193 C C . LEU A 1 166 ? 0.616 -3.354 18.482 1.00 91.25 166 LEU A C 1
ATOM 1195 O O . LEU A 1 166 ? 1.474 -4.088 18.001 1.00 91.25 166 LEU A O 1
ATOM 1199 N N . LYS A 1 167 ? -0.529 -3.833 18.972 1.00 92.44 167 LYS A N 1
ATOM 1200 C CA . LYS A 1 167 ? -0.956 -5.232 18.851 1.00 92.44 167 LYS A CA 1
ATOM 1201 C C . LYS A 1 167 ? -1.589 -5.559 17.494 1.00 92.44 167 LYS A C 1
ATOM 1203 O O . LYS A 1 167 ? -1.875 -6.727 17.251 1.00 92.44 167 LYS A O 1
ATOM 1208 N N . MET A 1 168 ? -1.856 -4.558 16.651 1.00 94.75 168 MET A N 1
ATOM 1209 C CA . MET A 1 168 ? -2.466 -4.775 15.343 1.00 94.75 168 MET A CA 1
ATOM 1210 C C . MET A 1 168 ? -1.491 -5.437 14.377 1.00 94.75 168 MET A C 1
ATOM 1212 O O . MET A 1 168 ? -0.375 -4.955 14.185 1.00 94.75 168 MET A O 1
ATOM 1216 N N . GLN A 1 169 ? -1.934 -6.518 13.741 1.00 96.19 169 GLN A N 1
ATOM 1217 C CA . GLN A 1 169 ? -1.157 -7.236 12.732 1.00 96.19 169 GLN A CA 1
ATOM 1218 C C . GLN A 1 169 ? -2.046 -7.603 11.549 1.00 96.19 169 GLN A C 1
ATOM 1220 O O . GLN A 1 169 ? -3.230 -7.898 11.725 1.00 96.19 169 GLN A O 1
ATOM 1225 N N . LEU A 1 170 ? -1.478 -7.581 10.342 1.00 97.75 170 LEU A N 1
ATOM 1226 C CA . LEU A 1 170 ? -2.172 -8.064 9.155 1.00 97.75 170 LEU A CA 1
ATOM 1227 C C . LEU A 1 170 ? -2.381 -9.575 9.285 1.00 97.75 170 LEU A C 1
ATOM 1229 O O . LEU A 1 170 ? -1.420 -10.307 9.515 1.00 97.75 170 LEU A O 1
ATOM 1233 N N . LEU A 1 171 ? -3.622 -10.026 9.109 1.00 97.00 171 LEU A N 1
ATOM 1234 C CA . LEU A 1 171 ? -3.945 -11.444 8.998 1.00 97.00 171 LEU A CA 1
ATOM 1235 C C . LEU A 1 171 ? -3.984 -11.873 7.530 1.00 97.00 171 LEU A C 1
ATOM 1237 O O . LEU A 1 171 ? -3.340 -12.846 7.155 1.00 97.00 171 LEU A O 1
ATOM 1241 N N . SER A 1 172 ? -4.739 -11.147 6.703 1.00 97.19 172 SER A N 1
ATOM 1242 C CA . SER A 1 172 ? -4.900 -11.457 5.281 1.00 97.19 172 SER A CA 1
ATOM 1243 C C . SER A 1 172 ? -5.416 -10.258 4.486 1.00 97.19 172 SER A C 1
ATOM 1245 O O . SER A 1 172 ? -5.983 -9.314 5.040 1.00 97.19 172 SER A O 1
ATOM 1247 N N . VAL A 1 173 ? -5.241 -10.314 3.166 1.00 98.25 173 VAL A N 1
ATOM 1248 C CA . VAL A 1 173 ? -5.886 -9.409 2.205 1.00 98.25 173 VAL A CA 1
ATOM 1249 C C . VAL A 1 173 ? -7.060 -10.158 1.584 1.00 98.25 173 VAL A C 1
ATOM 1251 O O . VAL A 1 173 ? -6.886 -11.280 1.117 1.00 98.25 173 VAL A O 1
ATOM 1254 N N . ILE A 1 174 ? -8.249 -9.561 1.613 1.00 97.69 174 ILE A N 1
ATOM 1255 C CA . ILE A 1 174 ? -9.489 -10.172 1.113 1.00 97.69 174 ILE A CA 1
ATOM 1256 C C . ILE A 1 174 ? -9.689 -9.820 -0.358 1.00 97.69 174 ILE A C 1
ATOM 1258 O O . ILE A 1 174 ? -9.981 -10.684 -1.180 1.00 97.69 174 ILE A O 1
ATOM 1262 N N . SER A 1 175 ? -9.520 -8.545 -0.691 1.00 96.81 175 SER A N 1
ATOM 1263 C CA . SER A 1 175 ? -9.674 -8.029 -2.045 1.00 96.81 175 SER A CA 1
ATOM 1264 C C . SER A 1 175 ? -8.877 -6.744 -2.207 1.00 96.81 175 SER A C 1
ATOM 1266 O O . SER A 1 175 ? -8.431 -6.131 -1.230 1.00 96.81 175 SER A O 1
ATOM 1268 N N . GLY A 1 176 ? -8.692 -6.326 -3.452 1.00 95.69 176 GLY A N 1
ATOM 1269 C CA . GLY A 1 176 ? -8.154 -5.011 -3.711 1.00 95.69 176 GLY A CA 1
ATOM 1270 C C . GLY A 1 176 ? -8.259 -4.582 -5.158 1.00 95.69 176 GLY A C 1
ATOM 1271 O O . GLY A 1 176 ? -8.536 -5.382 -6.048 1.00 95.69 176 GLY A O 1
ATOM 1272 N N . GLU A 1 177 ? -7.998 -3.304 -5.375 1.00 96.31 177 GLU A N 1
ATOM 1273 C CA . GLU A 1 177 ? -7.942 -2.666 -6.679 1.00 96.31 177 GLU A CA 1
ATOM 1274 C C . GLU A 1 177 ? -6.716 -1.755 -6.740 1.00 96.31 177 GLU A C 1
ATOM 1276 O O . GLU A 1 177 ? -6.322 -1.151 -5.735 1.00 96.31 177 GLU A O 1
ATOM 1281 N N . THR A 1 178 ? -6.125 -1.628 -7.924 1.00 95.50 178 THR A N 1
ATOM 1282 C CA . THR A 1 178 ? -4.982 -0.752 -8.185 1.00 95.50 178 THR A CA 1
ATOM 1283 C C . THR A 1 178 ? -5.297 0.272 -9.258 1.00 95.50 178 THR A C 1
ATOM 1285 O O . THR A 1 178 ? -6.090 0.026 -10.161 1.00 95.50 178 THR A O 1
ATOM 1288 N N . GLN A 1 179 ? -4.664 1.434 -9.176 1.00 94.25 179 GLN A N 1
ATOM 1289 C CA . GLN A 1 179 ? -4.792 2.482 -10.180 1.00 94.25 179 GLN A CA 1
ATOM 1290 C C . GLN A 1 179 ? -3.437 3.170 -10.375 1.00 94.25 179 GLN A C 1
ATOM 1292 O O . GLN A 1 179 ? -2.886 3.665 -9.391 1.00 94.25 179 GLN A O 1
ATOM 1297 N N . PRO A 1 180 ? -2.896 3.264 -11.604 1.00 92.19 180 PRO A N 1
ATOM 1298 C CA . PRO A 1 180 ? -1.705 4.068 -11.872 1.00 92.19 180 PRO A CA 1
ATOM 1299 C C . PRO A 1 180 ? -1.912 5.530 -11.450 1.00 92.19 180 PRO A C 1
ATOM 1301 O O . PRO A 1 180 ? -2.931 6.137 -11.782 1.00 92.19 180 PRO A O 1
ATOM 1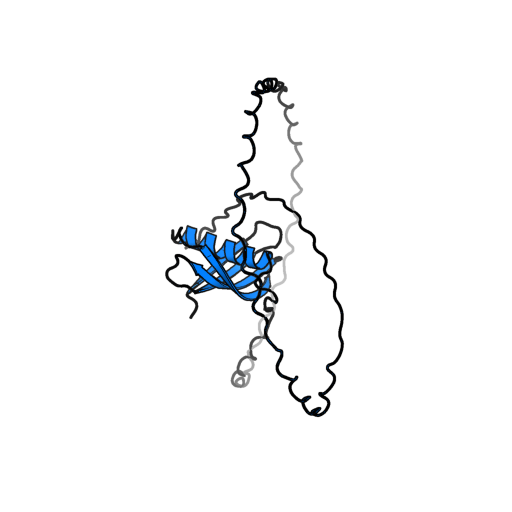304 N N . CYS A 1 181 ? -0.964 6.098 -10.704 1.00 87.69 181 CYS A N 1
ATOM 1305 C CA . CYS A 1 181 ? -1.058 7.458 -10.171 1.00 87.69 181 CYS A CA 1
ATOM 1306 C C . CYS A 1 181 ? 0.339 8.037 -9.917 1.00 87.69 181 CYS A C 1
ATOM 1308 O O . CYS A 1 181 ? 1.096 7.472 -9.129 1.00 87.69 181 CYS A O 1
ATOM 1310 N N . ASP A 1 182 ? 0.666 9.169 -10.547 1.00 84.69 182 ASP A N 1
ATOM 1311 C CA . ASP A 1 182 ? 1.883 9.964 -10.298 1.00 84.69 182 ASP A CA 1
ATOM 1312 C C . ASP A 1 182 ? 3.196 9.151 -10.250 1.00 84.69 182 ASP A C 1
ATOM 1314 O O . ASP A 1 182 ? 4.011 9.297 -9.340 1.00 84.69 182 ASP A O 1
ATOM 1318 N N . GLY A 1 183 ? 3.402 8.248 -11.215 1.00 85.00 183 GLY A N 1
ATOM 1319 C CA . GLY A 1 183 ? 4.606 7.403 -11.291 1.00 85.00 183 GLY A CA 1
ATOM 1320 C C . GLY A 1 183 ? 4.623 6.204 -10.330 1.00 85.00 183 GLY A C 1
ATOM 1321 O O . GLY A 1 183 ? 5.588 5.443 -10.318 1.00 85.00 183 GLY A O 1
ATOM 1322 N N . GLY A 1 184 ? 3.556 6.010 -9.556 1.00 91.81 184 GLY A N 1
ATOM 1323 C CA . GLY A 1 184 ? 3.307 4.832 -8.732 1.00 91.81 184 GLY A CA 1
ATOM 1324 C C . GLY A 1 184 ? 1.898 4.289 -8.942 1.00 91.81 184 GLY A C 1
ATOM 1325 O O . GLY A 1 184 ? 1.300 4.440 -10.011 1.00 91.81 184 GLY A O 1
ATOM 1326 N N . TYR A 1 185 ? 1.358 3.671 -7.897 1.00 94.88 185 TYR A N 1
ATOM 1327 C CA . TYR A 1 185 ? 0.009 3.125 -7.883 1.00 94.88 185 TYR A CA 1
ATOM 1328 C C . TYR A 1 185 ? -0.722 3.529 -6.610 1.00 94.88 185 TYR A C 1
ATOM 1330 O O . TYR A 1 185 ? -0.165 3.527 -5.513 1.00 94.88 185 TYR A O 1
ATOM 1338 N N . ASN A 1 186 ? -1.997 3.835 -6.775 1.00 96.12 186 ASN A N 1
ATOM 1339 C CA . ASN A 1 186 ? -2.999 3.813 -5.732 1.00 96.12 186 ASN A CA 1
ATOM 1340 C C . ASN A 1 186 ? -3.461 2.366 -5.507 1.00 96.12 186 ASN A C 1
ATOM 1342 O O . ASN A 1 186 ? -3.648 1.626 -6.469 1.00 96.12 186 ASN A O 1
ATOM 1346 N N . TYR A 1 187 ? -3.696 1.993 -4.253 1.00 97.19 187 TYR A N 1
ATOM 1347 C CA . TYR A 1 187 ? -4.169 0.681 -3.822 1.00 97.19 187 TYR A CA 1
ATOM 1348 C C . TYR A 1 187 ? -5.347 0.858 -2.877 1.00 97.19 187 TYR A C 1
ATOM 1350 O O . TYR A 1 187 ? -5.202 1.493 -1.832 1.00 97.19 187 TYR A O 1
ATOM 1358 N N . ARG A 1 188 ? -6.492 0.273 -3.213 1.00 97.75 188 ARG A N 1
ATOM 1359 C CA . ARG A 1 188 ? -7.630 0.119 -2.302 1.00 97.75 188 ARG A CA 1
ATOM 1360 C C . ARG A 1 188 ? -7.713 -1.340 -1.921 1.00 97.75 188 ARG A C 1
ATOM 1362 O O . ARG A 1 188 ? -7.929 -2.161 -2.799 1.00 97.75 188 ARG A O 1
ATOM 1369 N N . LEU A 1 189 ? -7.495 -1.660 -0.654 1.00 98.31 189 LEU A N 1
ATOM 1370 C CA . LEU A 1 189 ? -7.482 -3.033 -0.161 1.00 98.31 189 LEU A CA 1
ATOM 1371 C C . LEU A 1 189 ? -8.544 -3.207 0.919 1.00 98.31 189 LEU A C 1
ATOM 1373 O O . LEU A 1 189 ? -8.653 -2.359 1.803 1.00 98.31 189 LEU A O 1
ATOM 1377 N N . VAL A 1 190 ? -9.247 -4.335 0.895 1.00 98.31 190 VAL A N 1
ATOM 1378 C CA . VAL A 1 190 ? -10.004 -4.832 2.047 1.00 98.31 190 VAL A CA 1
ATOM 1379 C C . VAL A 1 190 ? -9.128 -5.859 2.744 1.00 98.31 190 VAL A C 1
ATOM 1381 O O . VAL A 1 190 ? -8.691 -6.836 2.130 1.00 98.31 190 VAL A O 1
ATOM 1384 N N . ILE A 1 191 ? -8.828 -5.636 4.019 1.00 98.38 191 ILE A N 1
ATOM 1385 C CA . ILE A 1 191 ? -7.896 -6.473 4.779 1.00 98.38 191 ILE A CA 1
ATOM 1386 C C . ILE A 1 191 ? -8.517 -6.964 6.077 1.00 98.38 191 ILE A C 1
ATOM 1388 O O . ILE A 1 191 ? -9.321 -6.267 6.693 1.00 98.38 191 ILE A O 1
ATOM 1392 N N . THR A 1 192 ? -8.082 -8.140 6.522 1.00 97.50 192 THR A N 1
ATOM 1393 C CA . THR A 1 192 ? -8.352 -8.643 7.869 1.00 97.50 192 THR A CA 1
ATOM 1394 C C . THR A 1 192 ? -7.140 -8.406 8.757 1.00 97.50 192 THR A C 1
ATOM 1396 O O . THR A 1 192 ? -6.001 -8.650 8.353 1.00 97.50 192 THR A O 1
ATOM 1399 N N . VAL A 1 193 ? -7.378 -7.965 9.987 1.00 96.81 193 VAL A N 1
ATOM 1400 C CA . VAL A 1 193 ? -6.340 -7.715 10.990 1.00 96.81 193 VAL A CA 1
ATOM 1401 C C . VAL A 1 193 ? -6.673 -8.408 12.305 1.00 96.81 193 VAL A C 1
ATOM 1403 O O . VAL A 1 193 ? -7.838 -8.607 12.653 1.00 96.81 193 VAL A O 1
ATOM 1406 N N . THR A 1 194 ? -5.643 -8.740 13.073 1.00 95.62 194 THR A N 1
ATOM 1407 C CA . THR A 1 194 ? -5.776 -9.128 14.480 1.00 95.62 194 THR A CA 1
ATOM 1408 C C . THR A 1 194 ? -5.465 -7.934 15.377 1.00 95.62 194 THR A C 1
ATOM 1410 O O . THR A 1 194 ? -4.846 -6.966 14.945 1.00 95.62 194 THR A O 1
ATOM 1413 N N . GLY A 1 195 ? -5.938 -7.956 16.627 1.00 88.50 195 GLY A N 1
ATOM 1414 C CA . GLY A 1 195 ? -5.613 -6.934 17.632 1.00 88.50 195 GLY A CA 1
ATOM 1415 C C . GLY A 1 195 ? -6.303 -5.572 17.466 1.00 88.50 195 GLY A C 1
ATOM 1416 O O . GLY A 1 195 ? -6.240 -4.774 18.402 1.00 88.50 195 GLY A O 1
ATOM 1417 N N . GLY A 1 196 ? -6.981 -5.324 16.342 1.00 82.56 196 GLY A N 1
ATOM 1418 C CA . GLY A 1 196 ? -7.723 -4.094 16.055 1.00 82.56 196 GLY A CA 1
ATOM 1419 C C . GLY A 1 196 ? -9.096 -4.001 16.723 1.00 82.56 196 GLY A C 1
ATOM 1420 O O . GLY A 1 196 ? -9.630 -4.984 17.238 1.00 82.56 196 GLY A O 1
ATOM 1421 N N . LYS A 1 197 ? -9.701 -2.806 16.688 1.00 81.56 197 LYS A N 1
ATOM 1422 C CA . LYS A 1 197 ? -11.093 -2.571 17.137 1.00 81.56 197 LYS A CA 1
ATOM 1423 C C . LYS A 1 197 ? -12.130 -3.331 16.306 1.00 81.56 197 LYS A C 1
ATOM 1425 O O . LYS A 1 197 ? -13.219 -3.629 16.793 1.00 81.56 197 LYS A O 1
ATOM 1430 N N . LYS A 1 198 ? -11.815 -3.583 15.039 1.00 88.31 198 LYS A N 1
ATOM 1431 C CA . LYS A 1 198 ? -12.604 -4.372 14.093 1.00 88.31 198 LYS A CA 1
ATOM 1432 C C . LYS A 1 198 ? -11.711 -5.447 13.490 1.00 88.31 198 LYS A C 1
ATOM 1434 O O . LYS A 1 198 ? -10.491 -5.383 13.608 1.00 88.31 198 LYS A O 1
ATOM 1439 N N . THR A 1 199 ? -12.325 -6.446 12.875 1.00 91.44 199 THR A N 1
ATOM 1440 C CA . THR A 1 199 ? -11.596 -7.519 12.193 1.00 91.44 199 THR A CA 1
ATOM 1441 C C . THR A 1 199 ? -11.237 -7.141 10.763 1.00 91.44 199 THR A C 1
ATOM 1443 O O . THR A 1 199 ? -10.187 -7.566 10.302 1.00 91.44 199 THR A O 1
ATOM 1446 N N . GLN A 1 200 ? -12.044 -6.317 10.085 1.00 96.88 200 GLN A N 1
ATOM 1447 C CA . GLN A 1 200 ? -11.829 -5.913 8.693 1.00 96.88 200 GLN A CA 1
ATOM 1448 C C . GLN A 1 200 ? -11.754 -4.395 8.519 1.00 96.88 200 GLN A C 1
ATOM 1450 O O . GLN A 1 200 ? -12.450 -3.644 9.211 1.00 96.88 200 GLN A O 1
ATOM 1455 N N . TYR A 1 201 ? -10.913 -3.959 7.581 1.00 97.56 201 TYR A N 1
ATOM 1456 C CA . TYR A 1 201 ? -10.668 -2.552 7.275 1.00 97.56 201 TYR A CA 1
ATOM 1457 C C . TYR A 1 201 ? -10.489 -2.314 5.775 1.00 97.56 201 TYR A C 1
ATOM 1459 O O . TYR A 1 201 ? -9.880 -3.130 5.084 1.00 97.56 201 TYR A O 1
ATOM 1467 N N . ASP A 1 202 ? -10.940 -1.148 5.317 1.00 97.75 202 ASP A N 1
ATOM 1468 C CA . ASP A 1 202 ? -10.582 -0.559 4.032 1.00 97.75 202 ASP A CA 1
ATOM 1469 C C . ASP A 1 202 ? -9.299 0.263 4.188 1.00 97.75 202 ASP A C 1
ATOM 1471 O O . ASP A 1 202 ? -9.244 1.240 4.945 1.00 97.75 202 ASP A O 1
ATOM 1475 N N . ALA A 1 203 ? -8.258 -0.119 3.456 1.00 97.94 203 ALA A N 1
ATOM 1476 C CA . ALA A 1 203 ? -6.981 0.574 3.404 1.00 97.94 203 ALA A CA 1
ATOM 1477 C C . ALA A 1 203 ? -6.800 1.244 2.039 1.00 97.94 203 ALA A C 1
ATOM 1479 O O . ALA A 1 203 ? -6.892 0.591 1.000 1.00 97.94 203 ALA A O 1
ATOM 1480 N N . PHE A 1 204 ? -6.492 2.542 2.037 1.00 97.81 204 PHE A N 1
ATOM 1481 C CA . PHE A 1 204 ? -6.143 3.284 0.828 1.00 97.81 204 PHE A CA 1
ATOM 1482 C C . PHE A 1 204 ? -4.695 3.764 0.916 1.00 97.81 204 PHE A C 1
ATOM 1484 O O . PHE A 1 204 ? -4.350 4.572 1.780 1.00 97.81 204 PHE A O 1
ATOM 1491 N N . VAL A 1 205 ? -3.848 3.268 0.019 1.00 97.56 205 VAL A N 1
ATOM 1492 C CA . VAL A 1 205 ? -2.404 3.519 -0.008 1.00 97.56 205 VAL A CA 1
ATOM 1493 C C . VAL A 1 205 ? -1.999 4.042 -1.380 1.00 97.56 205 VAL A C 1
ATOM 1495 O O . VAL A 1 205 ? -2.590 3.668 -2.385 1.00 97.56 205 VAL A O 1
ATOM 1498 N N . TRP A 1 206 ? -0.973 4.880 -1.435 1.00 96.31 206 TRP A N 1
ATOM 1499 C CA . TRP A 1 206 ? -0.217 5.148 -2.656 1.00 96.31 206 TRP A CA 1
ATOM 1500 C C . TRP A 1 206 ? 1.233 4.707 -2.471 1.00 96.31 206 TRP A C 1
ATOM 1502 O O . TRP A 1 206 ? 1.783 4.879 -1.382 1.00 96.31 206 TRP A O 1
ATOM 1512 N N . GLY A 1 207 ? 1.868 4.163 -3.506 1.00 93.31 207 GLY A N 1
ATOM 1513 C CA . GLY A 1 207 ? 3.293 3.845 -3.453 1.00 93.31 207 GLY A CA 1
ATOM 1514 C C . GLY A 1 207 ? 3.920 3.495 -4.797 1.00 93.31 207 GLY A C 1
ATOM 1515 O O . GLY A 1 207 ? 3.226 3.167 -5.762 1.00 93.31 207 GLY A O 1
ATOM 1516 N N . ILE A 1 208 ? 5.252 3.551 -4.844 1.00 92.44 208 ILE A N 1
ATOM 1517 C CA . ILE A 1 208 ? 6.061 3.183 -6.013 1.00 92.44 208 ILE A CA 1
ATOM 1518 C C . ILE A 1 208 ? 6.774 1.856 -5.731 1.00 92.44 208 ILE A C 1
ATOM 1520 O O . ILE A 1 208 ? 7.556 1.746 -4.779 1.00 92.44 208 ILE A O 1
ATOM 1524 N N . LEU A 1 209 ? 6.519 0.858 -6.579 1.00 84.75 209 LEU A N 1
ATOM 1525 C CA . LEU A 1 209 ? 7.085 -0.484 -6.440 1.00 84.75 209 LEU A CA 1
ATOM 1526 C C . LEU A 1 209 ? 8.610 -0.478 -6.533 1.00 84.75 209 LEU A C 1
ATOM 1528 O O . LEU A 1 209 ? 9.194 0.277 -7.303 1.00 84.75 209 LEU A O 1
ATOM 1532 N N . GLY A 1 210 ?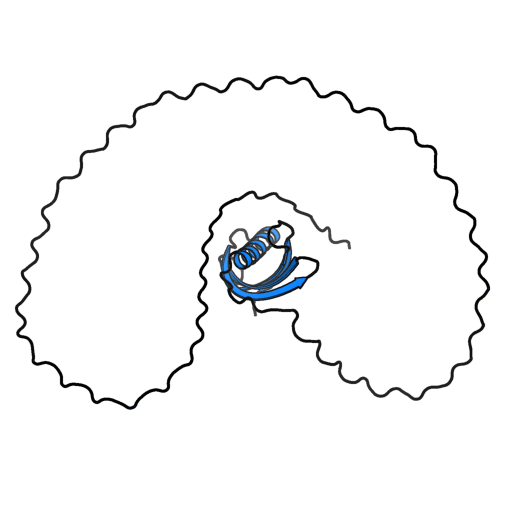 9.250 -1.318 -5.718 1.00 80.12 210 GLY A N 1
ATOM 1533 C CA . GLY A 1 210 ? 10.711 -1.381 -5.620 1.00 80.12 210 GLY A CA 1
ATOM 1534 C C . GLY A 1 210 ? 11.358 -0.196 -4.889 1.00 80.12 210 GLY A C 1
ATOM 1535 O O . GLY A 1 210 ? 12.581 -0.122 -4.832 1.00 80.12 210 GLY A O 1
ATOM 1536 N N . THR A 1 211 ? 10.571 0.720 -4.309 1.00 87.62 211 THR A N 1
ATOM 1537 C CA . THR A 1 211 ? 11.077 1.880 -3.552 1.00 87.62 211 THR A CA 1
ATOM 1538 C C . THR A 1 211 ? 10.518 1.929 -2.129 1.00 87.62 211 THR A C 1
ATOM 1540 O O . THR A 1 211 ? 9.704 1.094 -1.741 1.00 87.62 211 THR A O 1
ATOM 1543 N N . MET A 1 212 ? 10.914 2.951 -1.362 1.00 82.81 212 MET A N 1
ATOM 1544 C CA . MET A 1 212 ? 10.359 3.265 -0.036 1.00 82.81 212 MET A CA 1
ATOM 1545 C C . MET A 1 212 ? 9.405 4.473 -0.050 1.00 82.81 212 MET A C 1
ATOM 1547 O O . MET A 1 212 ? 8.948 4.914 1.002 1.00 82.81 212 MET A O 1
ATOM 1551 N N . SER A 1 213 ? 9.036 4.980 -1.233 1.00 92.00 213 SER A N 1
ATOM 1552 C CA . SER A 1 213 ? 8.067 6.072 -1.397 1.00 92.00 213 SER A CA 1
ATOM 1553 C C . SER A 1 213 ? 6.623 5.566 -1.327 1.00 92.00 213 SER A C 1
ATOM 1555 O O . SER A 1 213 ? 6.039 5.206 -2.347 1.00 92.00 213 SER A O 1
ATOM 1557 N N . TRP A 1 214 ? 6.074 5.488 -0.111 1.00 93.38 214 TRP A N 1
ATOM 1558 C CA . TRP A 1 214 ? 4.733 4.959 0.177 1.00 93.38 214 TRP A CA 1
ATOM 1559 C C . TRP A 1 214 ? 3.992 5.908 1.120 1.00 93.38 214 TRP A C 1
ATOM 1561 O O . TRP A 1 214 ? 4.597 6.570 1.967 1.00 93.38 214 TRP A O 1
ATOM 1571 N N . LYS A 1 215 ? 2.667 5.976 0.998 1.00 94.81 215 LYS A N 1
ATOM 1572 C CA . LYS A 1 215 ? 1.813 6.848 1.804 1.00 94.81 215 LYS A CA 1
ATOM 1573 C C . LYS A 1 215 ? 0.469 6.194 2.086 1.00 94.81 215 LYS A C 1
ATOM 1575 O O . LYS A 1 215 ? -0.230 5.781 1.168 1.00 94.81 215 LYS A O 1
ATOM 1580 N N . LEU A 1 216 ? 0.085 6.155 3.359 1.00 96.75 216 LEU A N 1
ATOM 1581 C CA . LEU A 1 216 ? -1.257 5.756 3.777 1.00 96.75 216 LEU A CA 1
ATOM 1582 C C . LEU A 1 216 ? -2.192 6.971 3.689 1.00 96.75 216 LEU A C 1
ATOM 1584 O O . LEU A 1 216 ? -1.958 7.980 4.356 1.00 96.75 216 LEU A O 1
ATOM 1588 N N . TRP A 1 217 ? -3.237 6.880 2.870 1.00 94.06 217 TRP A N 1
ATOM 1589 C CA . TRP A 1 217 ? -4.259 7.919 2.728 1.00 94.06 217 TRP A CA 1
ATOM 1590 C C . TRP A 1 217 ? -5.390 7.751 3.735 1.00 94.06 217 TRP A C 1
ATOM 1592 O O . TRP A 1 217 ? -5.760 8.717 4.404 1.00 94.06 217 TRP A O 1
ATOM 1602 N N . SER A 1 218 ? -5.926 6.537 3.862 1.00 96.19 218 SER A N 1
ATOM 1603 C CA . SER A 1 218 ? -6.985 6.223 4.821 1.00 96.19 218 SER A CA 1
ATOM 1604 C C . SER A 1 218 ? -6.926 4.773 5.285 1.00 96.19 218 SER A C 1
ATOM 1606 O O . SER A 1 218 ? -6.415 3.898 4.588 1.00 96.19 218 SER A O 1
ATOM 1608 N N . PHE A 1 219 ? -7.469 4.543 6.478 1.00 96.56 219 PHE A N 1
ATOM 1609 C CA . PHE A 1 219 ? -7.623 3.227 7.083 1.00 96.56 219 PHE A CA 1
ATOM 1610 C C . PHE A 1 219 ? -8.891 3.245 7.941 1.00 96.56 219 PHE A C 1
ATOM 1612 O O . PHE A 1 219 ? -8.906 3.845 9.021 1.00 96.56 219 PHE A O 1
ATOM 1619 N N . THR A 1 220 ? -9.980 2.679 7.430 1.00 95.50 220 THR A N 1
ATOM 1620 C CA . THR A 1 220 ? -11.319 2.782 8.033 1.00 95.50 220 THR A CA 1
ATOM 1621 C C . THR A 1 220 ? -11.929 1.405 8.247 1.00 95.50 220 THR A C 1
ATOM 1623 O O . THR A 1 220 ? -11.645 0.507 7.464 1.00 95.50 220 THR A O 1
ATOM 1626 N N . PRO A 1 221 ? -12.739 1.198 9.300 1.00 94.56 221 PRO A N 1
ATOM 1627 C CA . PRO A 1 221 ? -13.511 -0.031 9.451 1.00 94.56 221 PRO A CA 1
ATOM 1628 C C . PRO A 1 221 ? -14.277 -0.388 8.178 1.00 94.56 221 PRO A C 1
ATOM 1630 O O . PRO A 1 221 ? -14.940 0.488 7.625 1.00 94.56 221 PRO A O 1
ATOM 1633 N N . HIS A 1 222 ? -14.201 -1.652 7.765 1.00 91.25 222 HIS A N 1
ATOM 1634 C CA . HIS A 1 222 ? -15.003 -2.161 6.656 1.00 91.25 222 HIS A CA 1
ATOM 1635 C C . HIS A 1 222 ? -16.468 -2.305 7.095 1.00 91.25 222 HIS A C 1
ATOM 1637 O O . HIS A 1 222 ? -16.726 -2.687 8.246 1.00 91.25 222 HIS A O 1
ATOM 1643 N N . VAL A 1 223 ? -17.399 -1.934 6.210 1.00 82.19 223 VAL A N 1
ATOM 1644 C CA . VAL A 1 223 ? -18.849 -1.850 6.480 1.00 82.19 223 VAL A CA 1
ATOM 1645 C C . VAL A 1 223 ? -19.594 -3.145 6.200 1.00 82.19 223 VAL A C 1
ATOM 1647 O O . VAL A 1 223 ? -19.232 -3.847 5.235 1.00 82.19 223 VAL A O 1
#

Organism: Setaria italica (NCBI:txid4555)

Foldseek 3Di:
DDDDDDPDDDDDDDDDDDDDDDDDDDDDDDDDDDDDDDDDDDDDDDDDDDDPDDDDDDDDDDDDDDDDDDPDDDDDDDDDDDDDDDDDDDDDDDDDDDDDDDDDDDDDDDDDDDDDDDDDDDDDDDDDPDDDDDDLKAKDPDCPPVVNVVLVQVQQVVVCVVVVLVQKGFDGWDIWIWHDDDQWIWIWTWTAIPSDPAGIWTWIKTDHPPDPRIDTPDIGHDD

Sequence (223 aa):
MARASVLVVLPLVLATLLATANAQDYTAAAPSPLPDSPSPPPPPPQDYSPPPTSQPPVSSPPPPSPPPPESYPPPPSPPPPASYPPPPSPPPPASYPPPPSPPPPASSPPPPSPLPPVRSPPPPPPSPPPPPPASNWTPVANVNDPTIQQVAQFAVRIYALSTKELKMQLLSVISGETQPCDGGYNYRLVITVTGGKKTQYDAFVWGILGTMSWKLWSFTPHV

Radius of gyration: 37.01 Å; chains: 1; bounding box: 78×114×51 Å